Protein AF-0000000084897881 (afdb_homodimer)

InterPro domains:
  IPR015222 Phosphatidate cytidylyltransferase, mitochondrial [PF09139] (3-172)
  IPR015222 Phosphatidate cytidylyltransferase, mitochondrial [PTHR13619] (3-172)

Structure (mmCIF, N/CA/C/O backbone):
data_AF-0000000084897881-model_v1
#
loop_
_entity.id
_entity.type
_entity.pdbx_description
1 polymer 'Phosphatidate cytidylyltransferase, mitochondrial'
#
loop_
_atom_site.group_PDB
_atom_site.id
_atom_site.type_symbol
_atom_site.label_atom_id
_atom_site.label_alt_id
_atom_site.label_comp_id
_atom_site.label_asym_id
_atom_site.label_entity_id
_atom_site.label_seq_id
_atom_site.pdbx_PDB_ins_code
_atom_site.Cartn_x
_atom_site.Cartn_y
_atom_site.Cartn_z
_atom_site.occupancy
_atom_site.B_iso_or_equiv
_atom_site.auth_seq_id
_atom_site.auth_comp_id
_atom_site.auth_asym_id
_atom_site.auth_atom_id
_atom_site.pdbx_PDB_model_num
ATOM 1 N N . THR A 1 1 ? -21.5 20.25 3.387 1 52.84 1 THR A N 1
ATOM 2 C CA . THR A 1 1 ? -21.594 18.859 2.977 1 52.84 1 THR A CA 1
ATOM 3 C C . THR A 1 1 ? -20.688 17.969 3.848 1 52.84 1 THR A C 1
ATOM 5 O O . THR A 1 1 ? -19.531 18.297 4.074 1 52.84 1 THR A O 1
ATOM 8 N N . ILE A 1 2 ? -21.281 17.203 4.785 1 50.59 2 ILE A N 1
ATOM 9 C CA . ILE A 1 2 ? -20.5 16.297 5.621 1 50.59 2 ILE A CA 1
ATOM 10 C C . ILE A 1 2 ? -19.984 15.133 4.777 1 50.59 2 ILE A C 1
ATOM 12 O O . ILE A 1 2 ? -20.766 14.492 4.055 1 50.59 2 ILE A O 1
ATOM 16 N N . THR A 1 3 ? -18.672 15.078 4.559 1 62.62 3 THR A N 1
ATOM 17 C CA . THR A 1 3 ? -18.078 13.938 3.859 1 62.62 3 THR A CA 1
ATOM 18 C C . THR A 1 3 ? -18.047 12.711 4.758 1 62.62 3 THR A C 1
ATOM 20 O O . THR A 1 3 ? -18.266 12.805 5.965 1 62.62 3 THR A O 1
ATOM 23 N N . GLY A 1 4 ? -17.984 11.562 4.094 1 64.88 4 GLY A N 1
ATOM 24 C CA . GLY A 1 4 ? -17.812 10.312 4.809 1 64.88 4 GLY A CA 1
ATOM 25 C C . GLY A 1 4 ? -16.594 10.297 5.715 1 64.88 4 GLY A C 1
ATOM 26 O O . GLY A 1 4 ? -16.5 9.461 6.613 1 64.88 4 GLY A O 1
ATOM 27 N N . ALA A 1 5 ? -15.812 11.391 5.672 1 80.31 5 ALA A N 1
ATOM 28 C CA . ALA A 1 5 ? -14.578 11.422 6.457 1 80.31 5 ALA A CA 1
ATOM 29 C C . ALA A 1 5 ? -14.727 12.336 7.672 1 80.31 5 ALA A C 1
ATOM 31 O O . ALA A 1 5 ? -13.75 12.602 8.375 1 80.31 5 ALA A O 1
ATOM 32 N N . GLY A 1 6 ? -15.883 12.836 7.926 1 87.25 6 GLY A N 1
ATOM 33 C CA . GLY A 1 6 ? -16.125 13.641 9.109 1 87.25 6 GLY A CA 1
ATOM 34 C C . GLY A 1 6 ? -15.711 15.094 8.938 1 87.25 6 GLY A C 1
ATOM 35 O O . GLY A 1 6 ? -15.469 15.797 9.922 1 87.25 6 GLY A O 1
ATOM 36 N N . ILE A 1 7 ? -15.617 15.5 7.656 1 91.69 7 ILE A N 1
ATOM 37 C CA . ILE A 1 7 ? -15.227 16.875 7.367 1 91.69 7 ILE A CA 1
ATOM 38 C C . ILE A 1 7 ? -16.438 17.656 6.852 1 91.69 7 ILE A C 1
ATOM 40 O O . ILE A 1 7 ? -17.188 17.156 6.012 1 91.69 7 ILE A O 1
ATOM 44 N N . TYR A 1 8 ? -16.641 18.812 7.426 1 93.25 8 TYR A N 1
ATOM 45 C CA . TYR A 1 8 ? -17.656 19.734 6.918 1 93.25 8 TYR A CA 1
ATOM 46 C C . TYR A 1 8 ? -17.031 20.766 5.992 1 93.25 8 TYR A C 1
ATOM 48 O O . TYR A 1 8 ? -16.203 21.578 6.418 1 93.25 8 TYR A O 1
ATOM 56 N N . TYR A 1 9 ? -17.531 20.75 4.715 1 91.81 9 TYR A N 1
ATOM 57 C CA . TYR A 1 9 ? -16.922 21.656 3.746 1 91.81 9 TYR A CA 1
ATOM 58 C C . TYR A 1 9 ? -17.812 22.875 3.514 1 91.81 9 TYR A C 1
ATOM 60 O O . TYR A 1 9 ? -19.031 22.766 3.389 1 91.81 9 TYR A O 1
ATOM 68 N N . ASN A 1 10 ? -17.078 24 3.566 1 92.06 10 ASN A N 1
ATOM 69 C CA . ASN A 1 10 ? -17.656 25.266 3.129 1 92.06 10 ASN A CA 1
ATOM 70 C C . ASN A 1 10 ? -17.109 25.688 1.765 1 92.06 10 ASN A C 1
ATOM 72 O O . ASN A 1 10 ? -15.914 25.922 1.613 1 92.06 10 ASN A O 1
ATOM 76 N N . THR A 1 11 ? -18 25.656 0.779 1 91.25 11 THR A N 1
ATOM 77 C CA . THR A 1 11 ? -17.562 25.922 -0.588 1 91.25 11 THR A CA 1
ATOM 78 C C . THR A 1 11 ? -18.062 27.281 -1.064 1 91.25 11 THR A C 1
ATOM 80 O O . THR A 1 11 ? -19.031 27.828 -0.535 1 91.25 11 THR A O 1
ATOM 83 N N . GLY A 1 12 ? -17.281 27.891 -2.094 1 92.44 12 GLY A N 1
ATOM 84 C CA . GLY A 1 12 ? -17.719 29.125 -2.727 1 92.44 12 GLY A CA 1
ATOM 85 C C . GLY A 1 12 ? -17.547 30.344 -1.837 1 92.44 12 GLY A C 1
ATOM 86 O O . GLY A 1 12 ? -18.297 31.328 -1.958 1 92.44 12 GLY A O 1
ATOM 87 N N . ILE A 1 13 ? -16.656 30.266 -0.933 1 93.19 13 ILE A N 1
ATOM 88 C CA . ILE A 1 13 ? -16.438 31.359 0.007 1 93.19 13 ILE A CA 1
ATOM 89 C C . ILE A 1 13 ? -15.539 32.438 -0.628 1 93.19 13 ILE A C 1
ATOM 91 O O . ILE A 1 13 ? -14.477 32.094 -1.168 1 93.19 13 ILE A O 1
ATOM 95 N N . GLN A 1 14 ? -15.969 33.625 -0.601 1 93.94 14 GLN A N 1
ATOM 96 C CA . GLN A 1 14 ? -15.156 34.719 -1.102 1 93.94 14 GLN A CA 1
ATOM 97 C C . GLN A 1 14 ? -14.195 35.25 -0.031 1 93.94 14 GLN A C 1
ATOM 99 O O . GLN A 1 14 ? -14.617 35.625 1.063 1 93.94 14 GLN A O 1
ATOM 104 N N . LEU A 1 15 ? -12.883 35.188 -0.366 1 91.31 15 LEU A N 1
ATOM 105 C CA . LEU A 1 15 ? -11.867 35.656 0.562 1 91.31 15 LEU A CA 1
ATOM 106 C C . LEU A 1 15 ? -10.758 36.406 -0.178 1 91.31 15 LEU A C 1
ATOM 108 O O . LEU A 1 15 ? -10.031 35.812 -0.974 1 91.31 15 LEU A O 1
ATOM 112 N N . GLU A 1 16 ? -10.602 37.656 0.167 1 92.62 16 GLU A N 1
ATOM 113 C CA . GLU A 1 16 ? -9.562 38.5 -0.42 1 92.62 16 GLU A CA 1
ATOM 114 C C . GLU A 1 16 ? -9.539 38.375 -1.94 1 92.62 16 GLU A C 1
ATOM 116 O O . GLU A 1 16 ? -8.484 38.125 -2.531 1 92.62 16 GLU A O 1
ATOM 121 N N . GLY A 1 17 ? -10.688 38.406 -2.572 1 92.75 17 GLY A N 1
ATOM 122 C CA . GLY A 1 17 ? -10.805 38.406 -4.023 1 92.75 17 GLY A CA 1
ATOM 123 C C . GLY A 1 17 ? -10.719 37.031 -4.645 1 92.75 17 GLY A C 1
ATOM 124 O O . GLY A 1 17 ? -10.703 36.906 -5.871 1 92.75 17 GLY A O 1
ATOM 125 N N . ARG A 1 18 ? -10.586 36 -3.795 1 92.94 18 ARG A N 1
ATOM 126 C CA . ARG A 1 18 ? -10.523 34.656 -4.297 1 92.94 18 ARG A CA 1
ATOM 127 C C . ARG A 1 18 ? -11.68 33.812 -3.75 1 92.94 18 ARG A C 1
ATOM 129 O O . ARG A 1 18 ? -12.188 34.094 -2.662 1 92.94 18 ARG A O 1
ATOM 136 N N . VAL A 1 19 ? -12.148 32.844 -4.598 1 95.12 19 VAL A N 1
ATOM 137 C CA . VAL A 1 19 ? -13.125 31.844 -4.129 1 95.12 19 VAL A CA 1
ATOM 138 C C . VAL A 1 19 ? -12.398 30.656 -3.516 1 95.12 19 VAL A C 1
ATOM 140 O O . VAL A 1 19 ? -11.523 30.062 -4.148 1 95.12 19 VAL A O 1
ATOM 143 N N . ILE A 1 20 ? -12.766 30.422 -2.195 1 93.44 20 ILE A N 1
ATOM 144 C CA . ILE A 1 20 ? -12.055 29.312 -1.563 1 93.44 20 ILE A CA 1
ATOM 145 C C . ILE A 1 20 ? -13.062 28.297 -1.048 1 93.44 20 ILE A C 1
ATOM 147 O O . ILE A 1 20 ? -14.258 28.578 -0.934 1 93.44 20 ILE A O 1
ATOM 151 N N . LYS A 1 21 ? -12.547 27.031 -0.914 1 93.12 21 LYS A N 1
ATOM 152 C CA . LYS A 1 21 ? -13.188 25.922 -0.207 1 93.12 21 LYS A CA 1
ATOM 153 C C . LYS A 1 21 ? -12.375 25.5 1.015 1 93.12 21 LYS A C 1
ATOM 155 O O . LYS A 1 21 ? -11.156 25.359 0.935 1 93.12 21 LYS A O 1
ATOM 160 N N . TYR A 1 22 ? -13.078 25.578 2.176 1 93.06 22 TYR A N 1
ATOM 161 C CA . TYR A 1 22 ? -12.336 25.094 3.33 1 93.06 22 TYR A CA 1
ATOM 162 C C . TYR A 1 22 ? -13.148 24.062 4.102 1 93.06 22 TYR A C 1
ATOM 164 O O . TYR A 1 22 ? -14.383 24.062 4.051 1 93.06 22 TYR A O 1
ATOM 172 N N . GLY A 1 23 ? -12.43 23.094 4.77 1 93.88 23 GLY A N 1
ATOM 173 C CA . GLY A 1 23 ? -13.031 22.047 5.57 1 93.88 23 GLY A CA 1
ATOM 174 C C . GLY A 1 23 ? -12.797 22.219 7.059 1 93.88 23 GLY A C 1
ATOM 175 O O . GLY A 1 23 ? -11.773 22.766 7.473 1 93.88 23 GLY A O 1
ATOM 176 N N . VAL A 1 24 ? -13.844 21.844 7.84 1 95.69 24 VAL A N 1
ATOM 177 C CA . VAL A 1 24 ? -13.742 21.859 9.297 1 95.69 24 VAL A CA 1
ATOM 178 C C . VAL A 1 24 ? -13.852 20.422 9.828 1 95.69 24 VAL A C 1
ATOM 180 O O . VAL A 1 24 ? -14.727 19.672 9.414 1 95.69 24 VAL A O 1
ATOM 183 N N . VAL A 1 25 ? -12.891 20.094 10.656 1 95.94 25 VAL A N 1
ATOM 184 C CA . VAL A 1 25 ? -12.891 18.75 11.242 1 95.94 25 VAL A CA 1
ATOM 185 C C . VAL A 1 25 ? -12.531 18.844 12.727 1 95.94 25 VAL A C 1
ATOM 187 O O . VAL A 1 25 ? -11.781 19.734 13.133 1 95.94 25 VAL A O 1
ATOM 190 N N . SER A 1 26 ? -13.117 17.953 13.523 1 95.56 26 SER A N 1
ATOM 191 C CA . SER A 1 26 ? -12.734 17.906 14.93 1 95.56 26 SER A CA 1
ATOM 192 C C . SER A 1 26 ? -11.312 17.375 15.102 1 95.56 26 SER A C 1
ATOM 194 O O . SER A 1 26 ? -10.836 16.594 14.281 1 95.56 26 SER A O 1
ATOM 196 N N . GLU A 1 27 ? -10.586 17.766 16.141 1 95.44 27 GLU A N 1
ATOM 197 C CA . GLU A 1 27 ? -9.258 17.25 16.438 1 95.44 27 GLU A CA 1
ATOM 198 C C . GLU A 1 27 ? -9.281 15.742 16.625 1 95.44 27 GLU A C 1
ATOM 200 O O . GLU A 1 27 ? -8.383 15.039 16.172 1 95.44 27 GLU A O 1
ATOM 205 N N . GLU A 1 28 ? -10.312 15.305 17.297 1 95 28 GLU A N 1
ATOM 206 C CA . GLU A 1 28 ? -10.438 13.867 17.516 1 95 28 GLU A CA 1
ATOM 207 C C . GLU A 1 28 ? -10.484 13.102 16.203 1 95 28 GLU A C 1
ATOM 209 O O . GLU A 1 28 ? -9.82 12.078 16.047 1 95 28 GLU A O 1
ATOM 214 N N . THR A 1 29 ? -11.25 13.602 15.25 1 94.75 29 THR A N 1
ATOM 215 C CA . THR A 1 29 ? -11.438 12.945 13.953 1 94.75 29 THR A CA 1
ATOM 216 C C . THR A 1 29 ? -10.133 12.906 13.172 1 94.75 29 THR A C 1
ATOM 218 O O . THR A 1 29 ? -9.75 11.867 12.641 1 94.75 29 THR A O 1
ATOM 221 N N . ILE A 1 30 ? -9.453 14.023 13.164 1 96.19 30 ILE A N 1
ATOM 222 C CA . ILE A 1 30 ? -8.227 14.055 12.375 1 96.19 30 ILE A CA 1
ATOM 223 C C . ILE A 1 30 ? -7.152 13.211 13.055 1 96.19 30 ILE A C 1
ATOM 225 O O . ILE A 1 30 ? -6.414 12.477 12.398 1 96.19 30 ILE A O 1
ATOM 229 N N . VAL A 1 31 ? -7.051 13.266 14.359 1 96.38 31 VAL A N 1
ATOM 230 C CA . VAL A 1 31 ? -6.043 12.484 15.07 1 96.38 31 VAL A CA 1
ATOM 231 C C . VAL A 1 31 ? -6.301 11 14.867 1 96.38 31 VAL A C 1
ATOM 233 O O . VAL A 1 31 ? -5.367 10.227 14.617 1 96.38 31 VAL A O 1
ATOM 236 N N . LYS A 1 32 ? -7.512 10.594 14.898 1 94.5 32 LYS A N 1
ATOM 237 C CA . LYS A 1 32 ? -7.859 9.188 14.672 1 94.5 32 LYS A CA 1
ATOM 238 C C . LYS A 1 32 ? -7.449 8.742 13.273 1 94.5 32 LYS A C 1
ATOM 240 O O . LYS A 1 32 ? -6.914 7.648 13.094 1 94.5 32 LYS A O 1
ATOM 245 N N . ASP A 1 33 ? -7.699 9.57 12.305 1 94.94 33 ASP A N 1
ATOM 246 C CA . ASP A 1 33 ? -7.328 9.227 10.938 1 94.94 33 ASP A CA 1
ATOM 247 C C . ASP A 1 33 ? -5.812 9.18 10.773 1 94.94 33 ASP A C 1
ATOM 249 O O . ASP A 1 33 ? -5.281 8.32 10.062 1 94.94 33 ASP A O 1
ATOM 253 N N . LEU A 1 34 ? -5.133 10.039 11.469 1 96.12 34 LEU A N 1
ATOM 254 C CA . LEU A 1 34 ? -3.678 10.094 11.375 1 96.12 34 LEU A CA 1
ATOM 255 C C . LEU A 1 34 ? -3.049 8.852 12 1 96.12 34 LEU A C 1
ATOM 257 O O . LEU A 1 34 ? -2.061 8.32 11.484 1 96.12 34 LEU A O 1
ATOM 261 N N . LEU A 1 35 ? -3.639 8.359 13.016 1 94.25 35 LEU A N 1
ATOM 262 C CA . LEU A 1 35 ? -3.047 7.266 13.773 1 94.25 35 LEU A CA 1
ATOM 263 C C . LEU A 1 35 ? -3.428 5.918 13.172 1 94.25 35 LEU A C 1
ATOM 265 O O . LEU A 1 35 ? -2.631 4.977 13.195 1 94.25 35 LEU A O 1
ATOM 269 N N . HIS A 1 36 ? -4.648 5.926 12.562 1 92.38 36 HIS A N 1
ATOM 270 C CA . HIS A 1 36 ? -5.164 4.598 12.258 1 92.38 36 HIS A CA 1
ATOM 271 C C . HIS A 1 36 ? -5.656 4.508 10.82 1 92.38 36 HIS A C 1
ATOM 273 O O . HIS A 1 36 ? -6.098 3.449 10.375 1 92.38 36 HIS A O 1
ATOM 279 N N . TRP A 1 37 ? -5.582 5.531 10.078 1 92.5 37 TRP A N 1
ATOM 280 C CA . TRP A 1 37 ? -6.035 5.578 8.695 1 92.5 37 TRP A CA 1
ATOM 281 C C . TRP A 1 37 ? -7.461 5.047 8.57 1 92.5 37 TRP A C 1
ATOM 283 O O . TRP A 1 37 ? -7.746 4.199 7.723 1 92.5 37 TRP A O 1
ATOM 293 N N . ASN A 1 38 ? -8.305 5.617 9.391 1 90.38 38 ASN A N 1
ATOM 294 C CA . ASN A 1 38 ? -9.695 5.18 9.375 1 90.38 38 ASN A CA 1
ATOM 295 C C . ASN A 1 38 ? -10.336 5.387 8.008 1 90.38 38 ASN A C 1
ATOM 297 O O . ASN A 1 38 ? -11.18 4.59 7.586 1 90.38 38 ASN A O 1
ATOM 301 N N . THR A 1 39 ? -10.031 6.441 7.402 1 87.44 39 THR A N 1
ATOM 302 C CA . THR A 1 39 ? -10.523 6.699 6.055 1 87.44 39 THR A CA 1
ATOM 303 C C . THR A 1 39 ? -9.367 6.98 5.098 1 87.44 39 THR A C 1
ATOM 305 O O . THR A 1 39 ? -9.531 6.902 3.879 1 87.44 39 THR A O 1
ATOM 308 N N . LEU A 1 40 ? -8.273 7.359 5.637 1 90.75 40 LEU A N 1
ATOM 309 C CA . LEU A 1 40 ? -7.066 7.723 4.906 1 90.75 40 LEU A CA 1
ATOM 310 C C . LEU A 1 40 ? -7.27 9.016 4.129 1 90.75 40 LEU A C 1
ATOM 312 O O . LEU A 1 40 ? -6.371 9.461 3.402 1 90.75 40 LEU A O 1
ATOM 316 N N . TYR A 1 41 ? -8.375 9.672 4.383 1 90 41 TYR A N 1
ATOM 317 C CA . TYR A 1 41 ? -8.648 10.883 3.615 1 90 41 TYR A CA 1
ATOM 318 C C . TYR A 1 41 ? -7.754 12.031 4.062 1 90 41 TYR A C 1
ATOM 320 O O . TYR A 1 41 ? -6.992 12.586 3.264 1 90 41 TYR A O 1
ATOM 328 N N . LEU A 1 42 ? -7.812 12.359 5.352 1 93.62 42 LEU A N 1
ATOM 329 C CA . LEU A 1 42 ? -6.988 13.445 5.879 1 93.62 42 LEU A CA 1
ATOM 330 C C . LEU A 1 42 ? -5.539 13 6.031 1 93.62 42 LEU A C 1
ATOM 332 O O . LEU A 1 42 ? -4.617 13.758 5.707 1 93.62 42 LEU A O 1
ATOM 336 N N . ALA A 1 43 ? -5.375 11.758 6.484 1 95.31 43 ALA A N 1
ATOM 337 C CA . ALA A 1 43 ? -4.027 11.211 6.602 1 95.31 43 ALA A CA 1
ATOM 338 C C . ALA A 1 43 ? -3.301 11.25 5.262 1 95.31 43 ALA A C 1
ATOM 340 O O . ALA A 1 43 ? -2.156 11.703 5.18 1 95.31 43 ALA A O 1
ATOM 341 N N . GLY A 1 44 ? -3.994 10.805 4.23 1 93.62 44 GLY A N 1
ATOM 342 C CA . GLY A 1 44 ? -3.414 10.797 2.898 1 93.62 44 GLY A CA 1
ATOM 343 C C . GLY A 1 44 ? -3.035 12.18 2.404 1 93.62 44 GLY A C 1
ATOM 344 O O . GLY A 1 44 ? -1.997 12.352 1.764 1 93.62 44 GLY A O 1
ATOM 345 N N . ARG A 1 45 ? -3.912 13.141 2.693 1 91.38 45 ARG A N 1
ATOM 346 C CA . ARG A 1 45 ? -3.621 14.523 2.307 1 91.38 45 ARG A CA 1
ATOM 347 C C . ARG A 1 45 ? -2.365 15.031 3.008 1 91.38 45 ARG A C 1
ATOM 349 O O . ARG A 1 45 ? -1.646 15.875 2.465 1 91.38 45 ARG A O 1
ATOM 356 N N . LEU A 1 46 ? -2.041 14.453 4.141 1 96.25 46 LEU A N 1
ATOM 357 C CA . LEU A 1 46 ? -0.917 14.945 4.93 1 96.25 46 LEU A CA 1
ATOM 358 C C . LEU A 1 46 ? 0.316 14.07 4.719 1 96.25 46 LEU A C 1
ATOM 360 O O . LEU A 1 46 ? 1.315 14.219 5.426 1 96.25 46 LEU A O 1
ATOM 364 N N . HIS A 1 47 ? 0.206 13.156 3.719 1 96 47 HIS A N 1
ATOM 365 C CA . HIS A 1 47 ? 1.392 12.461 3.229 1 96 47 HIS A CA 1
ATOM 366 C C . HIS A 1 47 ? 2.219 13.359 2.314 1 96 47 HIS A C 1
ATOM 368 O O . HIS A 1 47 ? 3.375 13.055 2.018 1 96 47 HIS A O 1
ATOM 374 N N . LYS A 1 48 ? 1.636 14.367 1.86 1 95.5 48 LYS A N 1
ATOM 375 C CA . LYS A 1 48 ? 2.311 15.32 0.987 1 95.5 48 LYS A CA 1
ATOM 376 C C . LYS A 1 48 ? 2.592 16.625 1.718 1 95.5 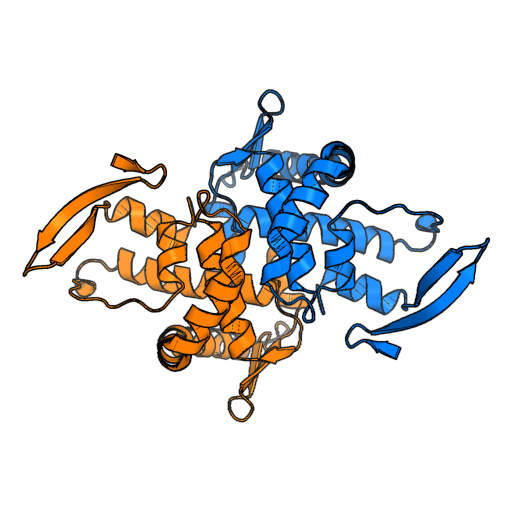48 LYS A C 1
ATOM 378 O O . LYS A 1 48 ? 1.94 16.938 2.717 1 95.5 48 LYS A O 1
ATOM 383 N N . PRO A 1 49 ? 3.643 17.375 1.186 1 95.38 49 PRO A N 1
ATOM 384 C CA . PRO A 1 49 ? 3.893 18.672 1.817 1 95.38 49 PRO A CA 1
ATOM 385 C C . PRO A 1 49 ? 2.684 19.609 1.757 1 95.38 49 PRO A C 1
ATOM 387 O O . PRO A 1 49 ? 1.99 19.656 0.737 1 95.38 49 PRO A O 1
ATOM 390 N N . VAL A 1 50 ? 2.408 20.234 2.918 1 95 50 VAL A N 1
ATOM 391 C CA . VAL A 1 50 ? 1.335 21.219 3.012 1 95 50 VAL A CA 1
ATOM 392 C C . VAL A 1 50 ? 1.881 22.531 3.584 1 95 50 VAL A C 1
ATOM 394 O O . VAL A 1 50 ? 2.93 22.531 4.23 1 95 50 VAL A O 1
ATOM 397 N N . ASN A 1 51 ? 1.178 23.516 3.271 1 93.06 51 ASN A N 1
ATOM 398 C CA . ASN A 1 51 ? 1.486 24.797 3.896 1 93.06 51 ASN A CA 1
ATOM 399 C C . ASN A 1 51 ? 0.668 25.016 5.168 1 93.06 51 ASN A C 1
ATOM 401 O O . ASN A 1 51 ? -0.55 25.188 5.102 1 93.06 51 ASN A O 1
ATOM 405 N N . ILE A 1 52 ? 1.342 25 6.289 1 92.12 52 ILE A N 1
ATOM 406 C CA . ILE A 1 52 ? 0.678 25.281 7.559 1 92.12 52 ILE A CA 1
ATOM 407 C C . ILE A 1 52 ? 0.66 26.781 7.812 1 92.12 52 ILE A C 1
ATOM 409 O O . ILE A 1 52 ? 1.707 27.391 8.047 1 92.12 52 ILE A O 1
ATOM 413 N N . ILE A 1 53 ? -0.447 27.266 7.789 1 91.88 53 ILE A N 1
ATOM 414 C CA . ILE A 1 53 ? -0.602 28.719 7.891 1 91.88 53 ILE A CA 1
ATOM 415 C C . ILE A 1 53 ? -0.598 29.141 9.359 1 91.88 53 ILE A C 1
ATOM 417 O O . ILE A 1 53 ? -0.033 30.172 9.719 1 91.88 53 ILE A O 1
ATOM 421 N N . HIS A 1 54 ? -1.241 28.375 10.211 1 91.06 54 HIS A N 1
ATOM 422 C CA . HIS A 1 54 ? -1.313 28.594 11.648 1 91.06 54 HIS A CA 1
ATOM 423 C C . HIS A 1 54 ? -1.421 27.281 12.398 1 91.06 54 HIS A C 1
ATOM 425 O O . HIS A 1 54 ? -2.1 26.359 11.945 1 91.06 54 HIS A O 1
ATOM 431 N N . HIS A 1 55 ? -0.664 27.203 13.445 1 88.25 55 HIS A N 1
ATOM 432 C CA . HIS A 1 55 ? -0.795 26 14.258 1 88.25 55 HIS A CA 1
ATOM 433 C C . HIS A 1 55 ? -0.622 26.328 15.742 1 88.25 55 HIS A C 1
ATOM 435 O O . HIS A 1 55 ? -0.08 27.375 16.094 1 88.25 55 HIS A O 1
ATOM 441 N N . ASP A 1 56 ? -1.258 25.484 16.516 1 89.06 56 ASP A N 1
ATOM 442 C CA . ASP A 1 56 ? -1.076 25.484 17.969 1 89.06 56 ASP A CA 1
ATOM 443 C C . ASP A 1 56 ? -0.653 24.109 18.469 1 89.06 56 ASP A C 1
ATOM 445 O O . ASP A 1 56 ? -1.282 23.547 19.375 1 89.06 56 ASP A O 1
ATOM 449 N N . PHE A 1 57 ? 0.386 23.578 17.906 1 86.81 57 PHE A N 1
ATOM 450 C CA . PHE A 1 57 ? 0.808 22.203 18.188 1 86.81 57 PHE A CA 1
ATOM 451 C C . PHE A 1 57 ? 1.155 22.031 19.672 1 86.81 57 PHE A C 1
ATOM 453 O O . PHE A 1 57 ? 0.948 20.969 20.234 1 86.81 57 PHE A O 1
ATOM 460 N N . GLU A 1 58 ? 1.729 23.109 20.266 1 88.19 58 GLU A N 1
ATOM 461 C CA . GLU A 1 58 ? 2.119 23.062 21.672 1 88.19 58 GLU A CA 1
ATOM 462 C C . GLU A 1 58 ? 0.93 22.719 22.562 1 88.19 58 GLU A C 1
ATOM 464 O O . GLU A 1 58 ? 1.097 22.094 23.609 1 88.19 58 GLU A O 1
ATOM 469 N N . ASN A 1 59 ? -0.193 23.031 22.062 1 88.81 59 ASN A N 1
ATOM 470 C CA . ASN A 1 59 ? -1.396 22.781 22.844 1 88.81 59 ASN A CA 1
ATOM 471 C C . ASN A 1 59 ? -2.117 21.516 22.359 1 88.81 59 ASN A C 1
ATOM 473 O O . ASN A 1 59 ? -3.195 21.188 22.859 1 88.81 59 ASN A O 1
ATOM 477 N N . SER A 1 60 ? -1.589 20.891 21.391 1 90.81 60 SER A N 1
ATOM 478 C CA . SER A 1 60 ? -2.201 19.656 20.891 1 90.81 60 SER A CA 1
ATOM 479 C C . SER A 1 60 ? -1.147 18.594 20.625 1 90.81 60 SER A C 1
ATOM 481 O O . SER A 1 60 ? -0.893 18.25 19.453 1 90.81 60 SER A O 1
ATOM 483 N N . LEU A 1 61 ? -0.633 18.062 21.719 1 92.69 61 LEU A N 1
ATOM 484 C CA . LEU A 1 61 ? 0.412 17.047 21.625 1 92.69 61 LEU A CA 1
ATOM 485 C C . LEU A 1 61 ? -0.085 15.82 20.859 1 92.69 61 LEU A C 1
ATOM 487 O O . LEU A 1 61 ? 0.685 15.172 20.141 1 92.69 61 LEU A O 1
ATOM 491 N N . LYS A 1 62 ? -1.357 15.57 20.969 1 94.81 62 LYS A N 1
ATOM 492 C CA . LYS A 1 62 ? -1.942 14.43 20.266 1 94.81 62 LYS A CA 1
ATOM 493 C C . LYS A 1 62 ? -1.89 14.625 18.766 1 94.81 62 LYS A C 1
ATOM 495 O O . LYS A 1 62 ? -1.626 13.68 18.016 1 94.81 62 LYS A O 1
ATOM 500 N N . LEU A 1 63 ? -2.15 15.805 18.375 1 95.81 63 LEU A N 1
ATOM 501 C CA . LEU A 1 63 ? -2.104 16.109 16.953 1 95.81 63 LEU A CA 1
ATOM 502 C C . LEU A 1 63 ? -0.687 15.945 16.406 1 95.81 63 LEU A C 1
ATOM 504 O O . LEU A 1 63 ? -0.491 15.367 15.336 1 95.81 63 LEU A O 1
ATOM 508 N N . LEU A 1 64 ? 0.264 16.422 17.188 1 94.75 64 LEU A N 1
ATOM 509 C CA . LEU A 1 64 ? 1.661 16.312 16.781 1 94.75 64 LEU A CA 1
ATOM 510 C C . LEU A 1 64 ? 2.082 14.844 16.688 1 94.75 64 LEU A C 1
ATOM 512 O O . LEU A 1 64 ? 2.732 14.438 15.727 1 94.75 64 LEU A O 1
ATOM 516 N N . GLU A 1 65 ? 1.691 14.117 17.594 1 94.5 65 GLU A N 1
ATOM 517 C CA . GLU A 1 65 ? 1.985 12.688 17.578 1 94.5 65 GLU A CA 1
ATOM 518 C C . GLU A 1 65 ? 1.331 11.992 16.391 1 94.5 65 GLU A C 1
ATOM 520 O O . GLU A 1 65 ? 1.937 11.117 15.766 1 94.5 65 GLU A O 1
ATOM 525 N N . GLY A 1 66 ? 0.111 12.352 16.172 1 96.06 66 GLY A N 1
ATOM 526 C CA . GLY A 1 66 ? -0.593 11.805 15.031 1 96.06 66 GLY A CA 1
ATOM 527 C C . GLY A 1 66 ? 0.085 12.117 13.711 1 96.06 66 GLY A C 1
ATOM 528 O O . GLY A 1 66 ? 0.201 11.25 12.844 1 96.06 66 GLY A O 1
ATOM 529 N N . LEU A 1 67 ? 0.556 13.328 13.641 1 96.38 67 LEU A N 1
ATOM 530 C CA . LEU A 1 67 ? 1.244 13.742 12.43 1 96.38 67 LEU A CA 1
ATOM 531 C C . LEU A 1 67 ? 2.518 12.93 12.211 1 96.38 67 LEU A C 1
ATOM 533 O O . LEU A 1 67 ? 2.768 12.438 11.109 1 96.38 67 LEU A O 1
ATOM 537 N N . LYS A 1 68 ? 3.268 12.766 13.25 1 94.44 68 LYS A N 1
ATOM 538 C CA . LYS A 1 68 ? 4.5 11.992 13.172 1 94.44 68 LYS A CA 1
ATOM 539 C C . LYS A 1 68 ? 4.211 10.531 12.836 1 94.44 68 LYS A C 1
ATOM 541 O O . LYS A 1 68 ? 4.832 9.969 11.93 1 94.44 68 LYS A O 1
ATOM 546 N N . SER A 1 69 ? 3.285 9.953 13.516 1 94.25 69 SER A N 1
ATOM 547 C CA . SER A 1 69 ? 2.92 8.555 13.289 1 94.25 69 SER A CA 1
ATOM 548 C C . SER A 1 69 ? 2.424 8.336 11.867 1 94.25 69 SER A C 1
ATOM 550 O O . SER A 1 69 ? 2.725 7.312 11.25 1 94.25 69 SER A O 1
ATOM 552 N N . ASN A 1 70 ? 1.688 9.289 11.406 1 96.25 70 ASN A N 1
ATOM 553 C CA . ASN A 1 70 ? 1.165 9.211 10.047 1 96.25 70 ASN A CA 1
ATOM 554 C C . ASN A 1 70 ? 2.287 9.141 9.016 1 96.25 70 ASN A C 1
ATOM 556 O O . ASN A 1 70 ? 2.242 8.32 8.102 1 96.25 70 ASN A O 1
ATOM 560 N N . LEU A 1 71 ? 3.291 9.938 9.195 1 96.62 71 LEU A N 1
ATOM 561 C CA . LEU A 1 71 ? 4.418 9.961 8.273 1 96.62 71 LEU A CA 1
ATOM 562 C C . LEU A 1 71 ? 5.227 8.672 8.367 1 96.62 71 LEU A C 1
ATOM 564 O O . LEU A 1 71 ? 5.652 8.117 7.355 1 96.62 71 LEU A O 1
ATOM 568 N N . ILE A 1 72 ? 5.379 8.195 9.539 1 93.56 72 ILE A N 1
ATOM 569 C CA . ILE A 1 72 ? 6.117 6.953 9.734 1 93.56 72 ILE A CA 1
ATOM 570 C C . ILE A 1 72 ? 5.363 5.793 9.086 1 93.56 72 ILE A C 1
ATOM 572 O O . ILE A 1 72 ? 5.957 4.992 8.359 1 93.56 72 ILE A O 1
ATOM 576 N N . SER A 1 73 ? 4.074 5.746 9.305 1 92.69 73 SER A N 1
ATOM 577 C CA . SER A 1 73 ? 3.254 4.695 8.711 1 92.69 73 SER A CA 1
ATOM 578 C C . SER A 1 73 ? 3.312 4.742 7.188 1 92.69 73 SER A C 1
ATOM 580 O O . SER A 1 73 ? 3.371 3.699 6.531 1 92.69 73 SER A O 1
ATOM 582 N N . ALA A 1 74 ? 3.246 5.941 6.672 1 94.69 74 ALA A N 1
ATOM 583 C CA . ALA A 1 74 ? 3.318 6.105 5.223 1 94.69 74 ALA A CA 1
ATOM 584 C C . ALA A 1 74 ? 4.641 5.574 4.672 1 94.69 74 ALA A C 1
ATOM 586 O O . ALA A 1 74 ? 4.66 4.875 3.658 1 94.69 74 ALA A O 1
ATOM 587 N N . VAL A 1 75 ? 5.746 5.84 5.363 1 93.81 75 VAL A N 1
ATOM 588 C CA . VAL A 1 75 ? 7.059 5.375 4.922 1 93.81 75 VAL A CA 1
ATOM 589 C C . VAL A 1 75 ? 7.125 3.854 5.02 1 93.81 75 VAL A C 1
ATOM 591 O O . VAL A 1 75 ? 7.512 3.18 4.062 1 93.81 75 VAL A O 1
ATOM 594 N N . LEU A 1 76 ? 6.684 3.326 6.086 1 90.56 76 LEU A N 1
ATOM 595 C CA . LEU A 1 76 ? 6.77 1.884 6.289 1 90.56 76 LEU A CA 1
ATOM 596 C C . LEU A 1 76 ? 5.914 1.139 5.273 1 90.56 76 LEU A C 1
ATOM 598 O O . LEU A 1 76 ? 6.332 0.11 4.734 1 90.56 76 LEU A O 1
ATOM 602 N N . THR A 1 77 ? 4.758 1.649 5.02 1 90.44 77 THR A N 1
ATOM 603 C CA . THR A 1 77 ? 3.891 1.048 4.012 1 90.44 77 THR A CA 1
ATOM 604 C C . THR A 1 77 ? 4.539 1.12 2.631 1 90.44 77 THR A C 1
ATOM 606 O O . THR A 1 77 ? 4.508 0.149 1.873 1 90.44 77 THR A O 1
ATOM 609 N N . SER A 1 78 ? 5.137 2.246 2.318 1 91.94 78 SER A N 1
ATOM 610 C CA . SER A 1 78 ? 5.82 2.412 1.039 1 91.94 78 SER A CA 1
ATOM 611 C C . SER A 1 78 ? 6.996 1.449 0.911 1 91.94 78 SER A C 1
ATOM 613 O O . SER A 1 78 ? 7.234 0.893 -0.162 1 91.94 78 SER A O 1
ATOM 615 N N . LEU A 1 79 ? 7.703 1.271 2.043 1 90.94 79 LEU A N 1
ATOM 616 C CA . LEU A 1 79 ? 8.852 0.371 2.041 1 90.94 79 LEU A CA 1
ATOM 617 C C . LEU A 1 79 ? 8.414 -1.066 1.774 1 90.94 79 LEU A C 1
ATOM 619 O O . LEU A 1 79 ? 9.133 -1.831 1.133 1 90.94 79 LEU A O 1
ATOM 623 N N . LEU A 1 80 ? 7.238 -1.373 2.271 1 87.81 80 LEU A N 1
ATOM 624 C CA . LEU A 1 80 ? 6.695 -2.703 2.018 1 87.81 80 LEU A CA 1
ATOM 625 C C . LEU A 1 80 ? 6.52 -2.941 0.521 1 87.81 80 LEU A C 1
ATOM 627 O O . LEU A 1 80 ? 6.781 -4.039 0.028 1 87.81 80 LEU A O 1
ATOM 631 N N . ILE A 1 81 ? 6.164 -1.941 -0.195 1 88.25 81 ILE A N 1
ATOM 632 C CA . ILE A 1 81 ? 5.828 -2.021 -1.612 1 88.25 81 ILE A CA 1
ATOM 633 C C . ILE A 1 81 ? 7.098 -1.907 -2.453 1 88.25 81 ILE A C 1
ATOM 635 O O . ILE A 1 81 ? 7.23 -2.58 -3.479 1 88.25 81 ILE A O 1
ATOM 639 N N . LEU A 1 82 ? 8.023 -1.137 -2.086 1 90.38 82 LEU A N 1
ATOM 640 C CA . LEU A 1 82 ? 9.234 -0.833 -2.846 1 90.38 82 LEU A CA 1
ATOM 641 C C . LEU A 1 82 ? 10.219 -1.993 -2.785 1 90.38 82 LEU A C 1
ATOM 643 O O . LEU A 1 82 ? 10.273 -2.719 -1.789 1 90.38 82 LEU A O 1
ATOM 647 N N . PRO A 1 83 ? 11.055 -2.172 -3.848 1 89.5 83 PRO A N 1
ATOM 648 C CA . PRO A 1 83 ? 12.016 -3.277 -3.863 1 89.5 83 PRO A CA 1
ATOM 649 C C . PRO A 1 83 ? 13.203 -3.039 -2.934 1 89.5 83 PRO A C 1
ATOM 651 O O . PRO A 1 83 ? 13.219 -2.062 -2.18 1 89.5 83 PRO A O 1
ATOM 654 N N . GLU A 1 84 ? 14.109 -3.959 -2.998 1 89.56 84 GLU A N 1
ATOM 655 C CA . GLU A 1 84 ? 15.273 -3.916 -2.121 1 89.56 84 GLU A CA 1
ATOM 656 C C . GLU A 1 84 ? 16.078 -2.645 -2.346 1 89.56 84 GLU A C 1
ATOM 658 O O . GLU A 1 84 ? 16.703 -2.129 -1.416 1 89.56 84 GLU A O 1
ATOM 663 N N . ASN A 1 85 ? 16.078 -2.244 -3.645 1 88.94 85 ASN A N 1
ATOM 664 C CA . ASN A 1 85 ? 16.734 -0.997 -4.008 1 88.94 85 ASN A CA 1
ATOM 665 C C . ASN A 1 85 ? 15.773 -0.026 -4.684 1 88.94 85 ASN A C 1
ATOM 667 O O . ASN A 1 85 ? 14.992 -0.423 -5.551 1 88.94 85 ASN A O 1
ATOM 671 N N . PHE A 1 86 ? 15.828 1.247 -4.242 1 91.12 86 PHE A N 1
ATOM 672 C CA . PHE A 1 86 ? 14.953 2.254 -4.832 1 91.12 86 PHE A CA 1
ATOM 673 C C . PHE A 1 86 ? 15.523 3.652 -4.629 1 91.12 86 PHE A C 1
ATOM 675 O O . PHE A 1 86 ? 16.391 3.857 -3.777 1 91.12 86 PHE A O 1
ATOM 682 N N . THR A 1 87 ? 15.07 4.59 -5.355 1 91.19 87 THR A N 1
ATOM 683 C CA . THR A 1 87 ? 15.531 5.973 -5.266 1 91.19 87 THR A CA 1
ATOM 684 C C . THR A 1 87 ? 14.625 6.785 -4.348 1 91.19 87 THR A C 1
ATOM 686 O O . THR A 1 87 ? 13.516 6.363 -4.027 1 91.19 87 THR A O 1
ATOM 689 N N . GLU A 1 88 ? 15.133 7.941 -3.969 1 91.69 88 GLU A N 1
ATOM 690 C CA . GLU A 1 88 ? 14.32 8.891 -3.215 1 91.69 88 GLU A CA 1
ATOM 691 C C . GLU A 1 88 ? 13.07 9.281 -3.996 1 91.69 88 GLU A C 1
ATOM 693 O O . GLU A 1 88 ? 11.984 9.406 -3.422 1 91.69 88 GLU A O 1
ATOM 698 N N . MET A 1 89 ? 13.266 9.445 -5.25 1 89.75 89 MET A N 1
ATOM 699 C CA . MET A 1 89 ? 12.141 9.812 -6.113 1 89.75 89 MET A CA 1
ATOM 700 C C . MET A 1 89 ? 11.07 8.727 -6.105 1 89.75 89 MET A C 1
ATOM 702 O O . MET A 1 89 ? 9.883 9.023 -6.02 1 89.75 89 MET A O 1
ATOM 706 N N . GLU A 1 90 ? 11.492 7.477 -6.184 1 90 90 GLU A N 1
ATOM 707 C CA . GLU A 1 90 ? 10.562 6.359 -6.137 1 90 90 GLU A CA 1
ATOM 708 C C . GLU A 1 90 ? 9.812 6.324 -4.809 1 90 90 GLU A C 1
ATOM 710 O O . GLU A 1 90 ? 8.617 6.004 -4.773 1 90 90 GLU A O 1
ATOM 715 N N . LEU A 1 91 ? 10.531 6.672 -3.795 1 93.31 91 LEU A N 1
ATOM 716 C CA . LEU A 1 91 ? 9.891 6.715 -2.482 1 93.31 91 LEU A CA 1
ATOM 717 C C . LEU A 1 91 ? 8.797 7.773 -2.445 1 93.31 91 LEU A C 1
ATOM 719 O O . LEU A 1 91 ? 7.656 7.48 -2.066 1 93.31 91 LEU A O 1
ATOM 723 N N . TYR A 1 92 ? 9.086 8.938 -2.922 1 93.31 92 TYR A N 1
ATOM 724 C CA . TYR A 1 92 ? 8.125 10.031 -2.85 1 93.31 92 TYR A CA 1
ATOM 725 C C . TYR A 1 92 ? 6.941 9.781 -3.779 1 93.31 92 TYR A C 1
ATOM 727 O O . TYR A 1 92 ? 5.812 10.164 -3.473 1 93.31 92 TYR A O 1
ATOM 735 N N . HIS A 1 93 ? 7.152 9.125 -4.852 1 90 93 HIS A N 1
ATOM 736 C CA . HIS A 1 93 ? 6.055 8.742 -5.734 1 90 93 HIS A CA 1
ATOM 737 C C . HIS A 1 93 ? 5.117 7.754 -5.047 1 90 93 HIS A C 1
ATOM 739 O O . HIS A 1 93 ? 3.896 7.863 -5.164 1 90 93 HIS A O 1
ATOM 745 N N . THR A 1 94 ? 5.742 6.781 -4.391 1 90.25 94 THR A N 1
ATOM 746 C CA . THR A 1 94 ? 4.938 5.789 -3.688 1 90.25 94 THR A CA 1
ATOM 747 C C . THR A 1 94 ? 4.137 6.438 -2.561 1 90.25 94 THR A C 1
ATOM 749 O O . THR A 1 94 ? 2.951 6.148 -2.389 1 90.25 94 THR A O 1
ATOM 752 N N . LEU A 1 95 ? 4.738 7.375 -1.854 1 92.5 95 LEU A N 1
ATOM 753 C CA . LEU A 1 95 ? 4.082 8.102 -0.771 1 92.5 95 LEU A CA 1
ATOM 754 C C . LEU A 1 95 ? 2.912 8.922 -1.299 1 92.5 95 LEU A C 1
ATOM 756 O O . LEU A 1 95 ? 1.814 8.883 -0.738 1 92.5 95 LEU A O 1
ATOM 760 N N . ALA A 1 96 ? 3.158 9.648 -2.359 1 89.69 96 ALA A N 1
ATOM 761 C CA . ALA A 1 96 ? 2.102 10.453 -2.965 1 89.69 96 ALA A CA 1
ATOM 762 C C . ALA A 1 96 ? 0.979 9.578 -3.504 1 89.69 96 ALA A C 1
ATOM 764 O O . ALA A 1 96 ? -0.196 9.945 -3.432 1 89.69 96 ALA A O 1
ATOM 765 N N . GLY A 1 97 ? 1.356 8.422 -4.023 1 85.25 97 GLY A N 1
ATOM 766 C CA . GLY A 1 97 ? 0.363 7.473 -4.504 1 85.25 97 GLY A CA 1
ATOM 767 C C . GLY A 1 97 ? -0.543 6.949 -3.408 1 85.25 97 GLY A C 1
ATOM 768 O O . GLY A 1 97 ? -1.742 6.758 -3.623 1 85.25 97 GLY A O 1
ATOM 769 N N . LEU A 1 98 ? 0.013 6.727 -2.268 1 86.69 98 LEU A N 1
ATOM 770 C CA . LEU A 1 98 ? -0.751 6.266 -1.112 1 86.69 98 LEU A CA 1
ATOM 771 C C . LEU A 1 98 ? -1.804 7.297 -0.711 1 86.69 98 LEU A C 1
ATOM 773 O O . LEU A 1 98 ? -2.9 6.934 -0.282 1 86.69 98 LEU A O 1
ATOM 777 N N . SER A 1 99 ? -1.489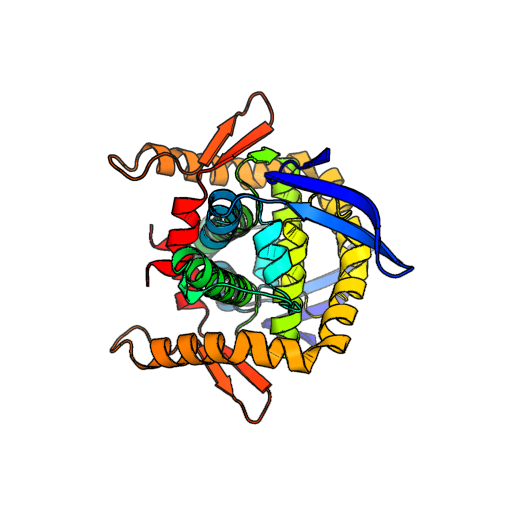 8.539 -0.828 1 84.25 99 SER A N 1
ATOM 778 C CA . SER A 1 99 ? -2.387 9.641 -0.485 1 84.25 99 SER A CA 1
ATOM 779 C C . SER A 1 99 ? -3.695 9.547 -1.263 1 84.25 99 SER A C 1
ATOM 781 O O . SER A 1 99 ? -4.754 9.914 -0.748 1 84.25 99 SER A O 1
ATOM 783 N N . TYR A 1 100 ? -3.619 8.977 -2.42 1 76.62 100 TYR A N 1
ATOM 784 C CA . TYR A 1 100 ? -4.797 8.977 -3.279 1 76.62 100 TYR A CA 1
ATOM 785 C C . TYR A 1 100 ? -5.625 7.715 -3.078 1 76.62 100 TYR A C 1
ATOM 787 O O . TYR A 1 100 ? -6.746 7.617 -3.574 1 76.62 100 TYR A O 1
ATOM 795 N N . ALA A 1 101 ? -5.051 6.812 -2.371 1 74.25 101 ALA A N 1
ATOM 796 C CA . ALA A 1 101 ? -5.785 5.578 -2.104 1 74.25 101 ALA A CA 1
ATOM 797 C C . ALA A 1 101 ? -7 5.84 -1.222 1 74.25 101 ALA A C 1
ATOM 799 O O . ALA A 1 101 ? -7.988 5.105 -1.283 1 74.25 101 ALA A O 1
ATOM 800 N N . GLY A 1 102 ? -6.934 6.898 -0.444 1 67.38 102 GLY A N 1
ATOM 801 C CA . GLY A 1 102 ? -8.047 7.25 0.426 1 67.38 102 GLY A CA 1
ATOM 802 C C . GLY A 1 102 ? -9.086 8.117 -0.255 1 67.38 102 GLY A C 1
ATOM 803 O O . GLY A 1 102 ? -10.125 8.43 0.333 1 67.38 102 GLY A O 1
ATOM 804 N N . ASP A 1 103 ? -8.727 8.57 -1.413 1 65.5 103 ASP A N 1
ATOM 805 C CA . ASP A 1 103 ? -9.672 9.398 -2.146 1 65.5 103 ASP A CA 1
ATOM 806 C C . ASP A 1 103 ? -10.602 8.547 -3.008 1 65.5 103 ASP A C 1
ATOM 808 O O . ASP A 1 103 ? -10.289 8.25 -4.16 1 65.5 103 ASP A O 1
ATOM 812 N N . PHE A 1 104 ? -11.594 8.031 -2.408 1 54.25 104 PHE A N 1
ATOM 813 C CA . PHE A 1 104 ? -12.531 7.078 -2.99 1 54.25 104 PHE A CA 1
ATOM 814 C C . PHE A 1 104 ? -13.164 7.645 -4.258 1 54.25 104 PHE A C 1
ATOM 816 O O . PHE A 1 104 ? -13.695 6.895 -5.082 1 54.25 104 PHE A O 1
ATOM 823 N N . ARG A 1 105 ? -13.273 9.094 -4.258 1 49.91 105 ARG A N 1
ATOM 824 C CA . ARG A 1 105 ? -13.836 9.711 -5.457 1 49.91 105 ARG A CA 1
ATOM 825 C C . ARG A 1 105 ? -12.875 9.57 -6.641 1 49.91 105 ARG A C 1
ATOM 827 O O . ARG A 1 105 ? -13.25 9.844 -7.781 1 49.91 105 ARG A O 1
ATOM 834 N N . MET A 1 106 ? -11.734 9.602 -6.262 1 47.78 106 MET A N 1
ATOM 835 C CA . MET A 1 106 ? -10.742 9.711 -7.332 1 47.78 106 MET A CA 1
ATOM 836 C C . MET A 1 106 ? -10.734 8.453 -8.188 1 47.78 106 MET A C 1
ATOM 838 O O . MET A 1 106 ? -10.609 7.34 -7.664 1 47.78 106 MET A O 1
ATOM 842 N N . THR A 1 107 ? -11.484 8.734 -9.219 1 43.25 107 THR A N 1
ATOM 843 C CA . THR A 1 107 ? -11.32 7.777 -10.305 1 43.25 107 THR A CA 1
ATOM 844 C C . THR A 1 107 ? -9.844 7.57 -10.625 1 43.25 107 THR A C 1
ATOM 846 O O . THR A 1 107 ? -9.086 8.539 -10.719 1 43.25 107 THR A O 1
ATOM 849 N N . PHE A 1 108 ? -9.289 6.461 -10.391 1 44.91 108 PHE A N 1
ATOM 850 C CA . PHE A 1 108 ? -7.926 5.938 -10.398 1 44.91 108 PHE A CA 1
ATOM 851 C C . PHE A 1 108 ? -7.141 6.496 -11.578 1 44.91 108 PHE A C 1
ATOM 853 O O . PHE A 1 108 ? -5.957 6.816 -11.445 1 44.91 108 PHE A O 1
ATOM 860 N N . GLY A 1 109 ? -7.621 6.703 -12.82 1 43.78 109 GLY A N 1
ATOM 861 C CA . GLY A 1 109 ? -6.914 7.004 -14.055 1 43.78 109 GLY A CA 1
ATOM 862 C C . GLY A 1 109 ? -6.168 8.32 -14.008 1 43.78 109 GLY A C 1
ATOM 863 O O . GLY A 1 109 ? -5.066 8.438 -14.547 1 43.78 109 GLY A O 1
ATOM 864 N N . GLU A 1 110 ? -6.66 9.336 -13.602 1 50.31 110 GLU A N 1
ATOM 865 C CA . GLU A 1 110 ? -6.195 10.719 -13.609 1 50.31 110 GLU A CA 1
ATOM 866 C C . GLU A 1 110 ? -5.02 10.906 -12.648 1 50.31 110 GLU A C 1
ATOM 868 O O . GLU A 1 110 ? -4.215 11.828 -12.82 1 50.31 110 GLU A O 1
ATOM 873 N N . ASP A 1 111 ? -4.535 9.789 -12.016 1 59.97 111 ASP A N 1
ATOM 874 C CA . ASP A 1 111 ? -3.867 9.984 -10.734 1 59.97 111 ASP A CA 1
ATOM 875 C C . ASP A 1 111 ? -2.352 9.883 -10.883 1 59.97 111 ASP A C 1
ATOM 877 O O . ASP A 1 111 ? -1.608 10.664 -10.289 1 59.97 111 ASP A O 1
ATOM 881 N N . ARG A 1 112 ? -1.798 9.164 -11.922 1 60.12 112 ARG A N 1
ATOM 882 C CA . ARG A 1 112 ? -0.353 8.969 -11.859 1 60.12 112 ARG A CA 1
ATOM 883 C C . ARG A 1 112 ? 0.388 10.227 -12.32 1 60.12 112 ARG A C 1
ATOM 885 O O . ARG A 1 112 ? 1.383 10.617 -11.711 1 60.12 112 ARG A O 1
ATOM 892 N N . ASN A 1 113 ? -0.057 10.664 -13.484 1 69.94 113 ASN A N 1
ATOM 893 C CA . ASN A 1 113 ? 0.548 11.922 -13.906 1 69.94 113 ASN A CA 1
ATOM 894 C C . ASN A 1 113 ? 0.413 13 -12.844 1 69.94 113 ASN A C 1
ATOM 896 O O . ASN A 1 113 ? 1.323 13.812 -12.648 1 69.94 113 ASN A O 1
ATOM 900 N N . LYS A 1 114 ? -0.695 12.844 -12.266 1 74.69 114 LYS A N 1
ATOM 901 C CA . LYS A 1 114 ? -0.909 13.805 -11.195 1 74.69 114 LYS A CA 1
ATOM 902 C C . LYS A 1 114 ? 0.097 13.602 -10.062 1 74.69 114 LYS A C 1
ATOM 904 O O . LYS A 1 114 ? 0.67 14.562 -9.555 1 74.69 114 LYS A O 1
ATOM 909 N N . VAL A 1 115 ? 0.39 12.344 -9.883 1 79.06 115 VAL A N 1
ATOM 910 C CA . VAL A 1 115 ? 1.304 12.008 -8.797 1 79.06 115 VAL A CA 1
ATOM 911 C C . VAL A 1 115 ? 2.719 12.453 -9.148 1 79.06 115 VAL A C 1
ATOM 913 O O . VAL A 1 115 ? 3.4 13.086 -8.344 1 79.06 115 VAL A O 1
ATOM 916 N N . SER A 1 116 ? 3.115 12.156 -10.359 1 81.5 116 SER A N 1
ATOM 917 C CA . SER A 1 116 ? 4.453 12.539 -10.789 1 81.5 116 SER A CA 1
ATOM 918 C C . SER A 1 116 ? 4.629 14.055 -10.789 1 81.5 116 SER A C 1
ATOM 920 O O . SER A 1 116 ? 5.672 14.562 -10.375 1 81.5 116 SER A O 1
ATOM 922 N N . ASN A 1 117 ? 3.643 14.68 -11.164 1 84.25 117 ASN A N 1
ATOM 923 C CA . ASN A 1 117 ? 3.701 16.141 -11.188 1 84.25 117 ASN A CA 1
ATOM 924 C C . ASN A 1 117 ? 3.799 16.719 -9.781 1 84.25 117 ASN A C 1
ATOM 926 O O . ASN A 1 117 ? 4.566 17.656 -9.547 1 84.25 117 ASN A O 1
ATOM 930 N N . ILE A 1 118 ? 3.072 16.156 -8.914 1 85.69 118 ILE A N 1
ATOM 931 C CA . ILE A 1 118 ? 3.062 16.656 -7.543 1 85.69 118 ILE A CA 1
ATOM 932 C C . ILE A 1 118 ? 4.441 16.469 -6.918 1 85.69 118 ILE A C 1
ATOM 934 O O . ILE A 1 118 ? 4.977 17.375 -6.289 1 85.69 118 ILE A O 1
ATOM 938 N N . VAL A 1 119 ? 5.027 15.352 -7.238 1 90.56 119 VAL A N 1
ATOM 939 C CA . VAL A 1 119 ? 6.309 15.031 -6.617 1 90.56 119 VAL A CA 1
ATOM 940 C C . VAL A 1 119 ? 7.414 15.875 -7.254 1 90.56 119 VAL A C 1
ATOM 942 O O . VAL A 1 119 ? 8.219 16.484 -6.547 1 90.56 119 VAL A O 1
ATOM 945 N N . SER A 1 120 ? 7.375 15.938 -8.523 1 90.62 120 SER A N 1
ATOM 946 C CA . SER A 1 120 ? 8.438 16.656 -9.219 1 90.62 120 SER A CA 1
ATOM 947 C C . SER A 1 120 ? 8.398 18.156 -8.891 1 90.62 120 SER A C 1
ATOM 949 O O . SER A 1 120 ? 9.438 18.797 -8.75 1 90.62 120 SER A O 1
ATOM 951 N N . SER A 1 121 ? 7.246 18.703 -8.734 1 91.88 121 SER A N 1
ATOM 952 C CA . SER A 1 121 ? 7.105 20.125 -8.5 1 91.88 121 SER A CA 1
ATOM 953 C C . SER A 1 121 ? 7.387 20.484 -7.043 1 91.88 121 SER A C 1
ATOM 955 O O . SER A 1 121 ? 7.57 21.656 -6.707 1 91.88 121 SER A O 1
ATOM 957 N N . ASN A 1 122 ? 7.406 19.469 -6.172 1 93.88 122 ASN A N 1
ATOM 958 C CA . ASN A 1 122 ? 7.559 19.734 -4.746 1 93.88 122 ASN A CA 1
ATOM 959 C C . ASN A 1 122 ? 8.641 18.859 -4.121 1 93.88 122 ASN A C 1
ATOM 961 O O . ASN A 1 122 ? 8.562 18.516 -2.943 1 93.88 122 ASN A O 1
ATOM 965 N N . LEU A 1 123 ? 9.641 18.5 -4.898 1 93.81 123 LEU A N 1
ATOM 966 C CA . LEU A 1 123 ? 10.633 17.531 -4.465 1 93.81 123 LEU A CA 1
ATOM 967 C C . LEU A 1 123 ? 11.336 18 -3.197 1 93.81 123 LEU A C 1
ATOM 969 O O . LEU A 1 123 ? 11.484 17.234 -2.24 1 93.81 123 LEU A O 1
ATOM 973 N N . ASP A 1 124 ? 11.773 19.266 -3.156 1 95 124 ASP A N 1
ATOM 974 C CA . ASP A 1 124 ? 12.492 19.797 -1.999 1 95 124 ASP A CA 1
ATOM 975 C C . ASP A 1 124 ? 11.617 19.75 -0.748 1 95 124 ASP A C 1
ATOM 977 O O . ASP A 1 124 ? 12.109 19.484 0.35 1 95 124 ASP A O 1
ATOM 981 N N . HIS A 1 125 ? 10.383 20 -0.939 1 96.69 125 HIS A N 1
ATOM 982 C CA . HIS A 1 125 ? 9.469 19.984 0.202 1 96.69 125 HIS A CA 1
ATOM 983 C C . HIS A 1 125 ? 9.211 18.562 0.682 1 96.69 125 HIS A C 1
ATOM 985 O O . HIS A 1 125 ? 9.023 18.328 1.879 1 96.69 125 HIS A O 1
ATOM 991 N N . PHE A 1 126 ? 9.188 17.641 -0.236 1 96.56 126 PHE A N 1
ATOM 992 C CA . PHE A 1 126 ? 9.094 16.234 0.161 1 96.56 126 PHE A CA 1
ATOM 993 C C . PHE A 1 126 ? 10.32 15.82 0.972 1 96.56 126 PHE A C 1
ATOM 995 O O . PHE A 1 126 ? 10.188 15.164 2.006 1 96.56 126 PHE A O 1
ATOM 1002 N N . LYS A 1 127 ? 11.469 16.203 0.495 1 94.88 127 LYS A N 1
ATOM 1003 C CA . LYS A 1 127 ? 12.703 15.898 1.208 1 94.88 127 LYS A CA 1
ATOM 1004 C C . LYS A 1 127 ? 12.68 16.453 2.629 1 94.88 127 LYS A C 1
ATOM 1006 O O . LYS A 1 127 ? 12.984 15.742 3.586 1 94.88 127 LYS A O 1
ATOM 1011 N N . GLN A 1 128 ? 12.258 17.672 2.736 1 96 128 GLN A N 1
ATOM 1012 C CA . GLN A 1 128 ? 12.203 18.312 4.047 1 96 128 GLN A CA 1
ATOM 1013 C C . GLN A 1 128 ? 11.211 17.609 4.965 1 96 128 GLN A C 1
ATOM 1015 O O . GLN A 1 128 ? 11.477 17.422 6.152 1 96 128 GLN A O 1
ATOM 1020 N N . LEU A 1 129 ? 10.141 17.25 4.43 1 96.81 129 LEU A N 1
ATOM 1021 C CA . LEU A 1 129 ? 9.062 16.625 5.203 1 96.81 129 LEU A CA 1
ATOM 1022 C C . LEU A 1 129 ? 9.484 15.266 5.727 1 96.81 129 LEU A C 1
ATOM 1024 O O . LEU A 1 129 ? 9.211 14.93 6.883 1 96.81 129 LEU A O 1
ATOM 1028 N N . TYR A 1 130 ? 10.211 14.484 4.891 1 96.25 130 TYR A N 1
ATOM 1029 C CA . TYR A 1 130 ? 10.383 13.078 5.234 1 96.25 130 TYR A CA 1
ATOM 1030 C C . TYR A 1 130 ? 11.797 12.812 5.738 1 96.25 130 TYR A C 1
ATOM 1032 O O . TYR A 1 130 ? 12.07 11.758 6.316 1 96.25 130 TYR A O 1
ATOM 1040 N N . GLN A 1 131 ? 12.695 13.719 5.598 1 93.62 131 GLN A N 1
ATOM 1041 C CA . GLN A 1 131 ? 14.086 13.508 6 1 93.62 131 GLN A CA 1
ATOM 1042 C C . GLN A 1 131 ? 14.18 13.148 7.477 1 93.62 131 GLN A C 1
ATOM 1044 O O . GLN A 1 131 ? 14.844 12.172 7.844 1 93.62 131 GLN A O 1
ATOM 1049 N N . PRO A 1 132 ? 13.531 13.914 8.375 1 93.94 132 PRO A N 1
ATOM 1050 C CA . PRO A 1 132 ? 13.625 13.539 9.789 1 93.94 132 PRO A CA 1
ATOM 1051 C C . PRO A 1 132 ? 13.062 12.156 10.07 1 93.94 132 PRO A C 1
ATOM 1053 O O . PRO A 1 132 ? 13.57 11.438 10.938 1 93.94 132 PRO A O 1
ATOM 1056 N N . VAL A 1 133 ? 12.031 11.781 9.422 1 93.69 133 VAL A N 1
ATOM 1057 C CA . VAL A 1 133 ? 11.391 10.484 9.602 1 93.69 133 VAL A CA 1
ATOM 1058 C C . VAL A 1 133 ? 12.32 9.375 9.125 1 93.69 133 VAL A C 1
ATOM 1060 O O . VAL A 1 133 ? 12.531 8.383 9.828 1 93.69 133 VAL A O 1
ATOM 1063 N N . LEU A 1 134 ? 12.891 9.547 7.938 1 92.31 134 LEU A N 1
ATOM 1064 C CA . LEU A 1 134 ? 13.797 8.57 7.344 1 92.31 134 LEU A CA 1
ATOM 1065 C C . LEU A 1 134 ? 15.047 8.391 8.195 1 92.31 134 LEU A C 1
ATOM 1067 O O . LEU A 1 134 ? 15.492 7.266 8.414 1 92.31 134 LEU A O 1
ATOM 1071 N N . LYS A 1 135 ? 15.547 9.5 8.672 1 89.44 135 LYS A N 1
ATOM 1072 C CA . LYS A 1 135 ? 16.703 9.43 9.555 1 89.44 135 LYS A CA 1
ATOM 1073 C C . LYS A 1 135 ? 16.375 8.68 10.844 1 89.44 135 LYS A C 1
ATOM 1075 O O . LYS A 1 135 ? 17.172 7.875 11.328 1 89.44 135 LYS A O 1
ATOM 1080 N N . GLY A 1 136 ? 15.219 8.977 11.352 1 87.88 136 GLY A N 1
ATOM 1081 C CA . GLY A 1 136 ? 14.773 8.266 12.539 1 87.88 136 GLY A CA 1
ATOM 1082 C C . GLY A 1 136 ? 14.656 6.77 12.336 1 87.88 136 GLY A C 1
ATOM 1083 O O . GLY A 1 136 ? 15.078 5.984 13.18 1 87.88 136 GLY A O 1
ATOM 1084 N N . ILE A 1 137 ? 14.102 6.383 11.242 1 86 137 ILE A N 1
ATOM 1085 C CA . ILE A 1 137 ? 13.898 4.973 10.93 1 86 137 ILE A CA 1
ATOM 1086 C C . ILE A 1 137 ? 15.25 4.297 10.711 1 86 137 ILE A C 1
ATOM 1088 O O . ILE A 1 137 ? 15.484 3.186 11.195 1 86 137 ILE A O 1
ATOM 1092 N N . CYS A 1 138 ? 16.125 4.926 10.023 1 81.38 138 CYS A N 1
ATOM 1093 C CA . CYS A 1 138 ? 17.469 4.383 9.773 1 81.38 138 CYS A CA 1
ATOM 1094 C C . CYS A 1 138 ? 18.234 4.238 11.078 1 81.38 138 CYS A C 1
ATOM 1096 O O . CYS A 1 138 ? 18.906 3.229 11.297 1 81.38 138 CYS A O 1
ATOM 1098 N N . ASP A 1 139 ? 18.172 5.301 11.906 1 79.12 139 ASP A N 1
ATOM 1099 C CA . ASP A 1 139 ? 18.859 5.289 13.18 1 79.12 139 ASP A CA 1
ATOM 1100 C C . ASP A 1 139 ? 18.344 4.172 14.086 1 79.12 139 ASP A C 1
ATOM 1102 O O . ASP A 1 139 ? 19.125 3.502 14.766 1 79.12 139 ASP A O 1
ATOM 1106 N N . GLU A 1 140 ? 17.141 4.016 14.133 1 70.62 140 GLU A N 1
ATOM 1107 C CA . GLU A 1 140 ? 16.531 2.959 14.93 1 70.62 140 GLU A CA 1
ATOM 1108 C C . GLU A 1 140 ? 16.906 1.579 14.398 1 70.62 140 GLU A C 1
ATOM 1110 O O . GLU A 1 140 ? 17.109 0.642 15.172 1 70.62 140 GLU A O 1
ATOM 1115 N N . SER A 1 141 ? 16.969 1.563 13.203 1 65.06 141 SER A N 1
ATOM 1116 C CA . SER A 1 141 ? 17.359 0.305 12.578 1 65.06 141 SER A CA 1
ATOM 1117 C C . SER A 1 141 ? 18.797 -0.065 12.922 1 65.06 141 SER A C 1
ATOM 1119 O O . SER A 1 141 ? 19.141 -1.247 13.008 1 65.06 141 SER A O 1
ATOM 1121 N N . ASP A 1 142 ? 19.625 0.988 13.195 1 61.28 142 ASP A N 1
ATOM 1122 C CA . ASP A 1 142 ? 21.016 0.81 13.578 1 61.28 142 ASP A CA 1
ATOM 1123 C C . ASP A 1 142 ? 21.141 0.4 15.047 1 61.28 142 ASP A C 1
ATOM 1125 O O . ASP A 1 142 ? 22.047 -0.356 15.414 1 61.28 142 ASP A O 1
ATOM 1129 N N . ARG A 1 143 ? 20.312 1.108 16 1 56.81 143 ARG A N 1
ATOM 1130 C CA . ARG A 1 143 ? 20.406 0.848 17.438 1 56.81 143 ARG A CA 1
ATOM 1131 C C . ARG A 1 143 ? 19.891 -0.544 17.766 1 56.81 143 ARG A C 1
ATOM 1133 O O . ARG A 1 143 ? 20.219 -1.101 18.812 1 56.81 143 ARG A O 1
ATOM 1140 N N . GLN A 1 144 ? 18.891 -0.772 17.375 1 50.22 144 GLN A N 1
ATOM 1141 C CA . GLN A 1 144 ? 18.375 -2.09 17.703 1 50.22 144 GLN A CA 1
ATOM 1142 C C . GLN A 1 144 ? 19.406 -3.18 17.453 1 50.22 144 GLN A C 1
ATOM 1144 O O . GLN A 1 144 ? 19.984 -3.266 16.359 1 50.22 144 GLN A O 1
ATOM 1149 N N . LYS A 1 145 ? 20.328 -3.338 18.812 1 43.19 145 LYS A N 1
ATOM 1150 C CA . LYS A 1 145 ? 21.391 -4.348 18.859 1 43.19 145 LYS A CA 1
ATOM 1151 C C . LYS A 1 145 ? 21.172 -5.426 17.812 1 43.19 145 LYS A C 1
ATOM 1153 O O . LYS A 1 145 ? 20.094 -5.527 17.219 1 43.19 145 LYS A O 1
ATOM 1158 N N . GLU A 1 146 ? 21.672 -6.793 18.344 1 42 146 GLU A N 1
ATOM 1159 C CA . GLU A 1 146 ? 21.719 -8.102 17.703 1 42 146 GLU A CA 1
ATOM 1160 C C . GLU A 1 146 ? 20.391 -8.43 17.031 1 42 146 GLU A C 1
ATOM 1162 O O . GLU A 1 146 ? 19.359 -7.812 17.328 1 42 146 GLU A O 1
ATOM 1167 N N . PRO A 1 147 ? 20 -9.688 16.406 1 42.81 147 PRO A N 1
ATOM 1168 C CA . PRO A 1 147 ? 20.031 -10.234 15.055 1 42.81 147 PRO A CA 1
ATOM 1169 C C . PRO A 1 147 ? 19.281 -9.359 14.047 1 42.81 147 PRO A C 1
ATOM 1171 O O . PRO A 1 147 ? 19.156 -9.734 12.875 1 42.81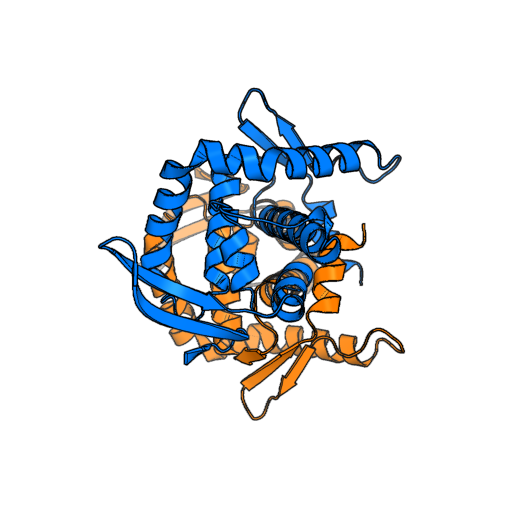 147 PRO A O 1
ATOM 1174 N N . PHE A 1 148 ? 18.578 -8.258 14.547 1 43.31 148 PHE A N 1
ATOM 1175 C CA . PHE A 1 148 ? 17.766 -7.586 13.539 1 43.31 148 PHE A CA 1
ATOM 1176 C C . PHE A 1 148 ? 18.547 -6.453 12.883 1 43.31 148 PHE A C 1
ATOM 1178 O O . PHE A 1 148 ? 18.859 -5.453 13.531 1 43.31 148 PHE A O 1
ATOM 1185 N N . HIS A 1 149 ? 19.406 -6.66 12.039 1 49.59 149 HIS A N 1
ATOM 1186 C CA . HIS A 1 149 ? 20.172 -5.82 11.125 1 49.59 149 HIS A CA 1
ATOM 1187 C C . HIS A 1 149 ? 19.344 -4.648 10.625 1 49.59 149 HIS A C 1
ATOM 1189 O O . HIS A 1 149 ? 18.109 -4.684 10.688 1 49.59 149 HIS A O 1
ATOM 1195 N N . GLU A 1 150 ? 20.047 -3.498 10.273 1 62.88 150 GLU A N 1
ATOM 1196 C CA . GLU A 1 150 ? 19.594 -2.318 9.539 1 62.88 150 GLU A CA 1
ATOM 1197 C C . GLU A 1 150 ? 18.656 -2.703 8.398 1 62.88 150 GLU A C 1
ATOM 1199 O O . GLU A 1 150 ? 19.047 -3.414 7.477 1 62.88 150 GLU A O 1
ATOM 1204 N N . PHE A 1 151 ? 17.328 -2.461 8.711 1 80 151 PHE A N 1
ATOM 1205 C CA . PHE A 1 151 ? 16.531 -2.945 7.594 1 80 151 PHE A CA 1
ATOM 1206 C C . PHE A 1 151 ? 16.438 -1.889 6.496 1 80 151 PHE A C 1
ATOM 1208 O O . PHE A 1 151 ? 16.109 -2.203 5.352 1 80 151 PHE A O 1
ATOM 1215 N N . LEU A 1 152 ? 16.906 -0.665 6.879 1 85.19 152 LEU A N 1
ATOM 1216 C CA . LEU A 1 152 ? 16.922 0.394 5.875 1 85.19 152 LEU A CA 1
ATOM 1217 C C . LEU A 1 152 ? 18.234 1.159 5.898 1 85.19 152 LEU A C 1
ATOM 1219 O O . LEU A 1 152 ? 18.672 1.608 6.957 1 85.19 152 LEU A O 1
ATOM 1223 N N . TYR A 1 153 ? 18.859 1.232 4.766 1 86.88 153 TYR A N 1
ATOM 1224 C CA . TYR A 1 153 ? 20.109 1.969 4.59 1 86.88 153 TYR A CA 1
ATOM 1225 C C . TYR A 1 153 ? 19.953 3.062 3.541 1 86.88 153 TYR A C 1
ATOM 1227 O O . TYR A 1 153 ? 19.469 2.807 2.434 1 86.88 153 TYR A O 1
ATOM 1235 N N . TRP A 1 154 ? 20.297 4.215 3.953 1 86.19 154 TRP A N 1
ATOM 1236 C CA . TRP A 1 154 ? 20.188 5.375 3.07 1 86.19 154 TRP A CA 1
ATOM 1237 C C . TRP A 1 154 ? 21.578 5.809 2.592 1 86.19 154 TRP A C 1
ATOM 1239 O O . TRP A 1 154 ? 22.391 6.277 3.387 1 86.19 154 TRP A O 1
ATOM 1249 N N . LYS A 1 155 ? 21.812 5.598 1.288 1 85.56 155 LYS A N 1
ATOM 1250 C CA . LYS A 1 155 ? 23.016 6.137 0.668 1 85.56 155 LYS A CA 1
ATOM 1251 C C . LYS A 1 155 ? 22.797 7.582 0.224 1 85.56 155 LYS A C 1
ATOM 1253 O O . LYS A 1 155 ? 22.438 7.836 -0.923 1 85.56 155 LYS A O 1
ATOM 1258 N N . GLU A 1 156 ? 23.078 8.516 1.101 1 79 156 GLU A N 1
ATOM 1259 C CA . GLU A 1 156 ? 22.75 9.922 0.898 1 79 156 GLU A CA 1
ATOM 1260 C C . GLU A 1 156 ? 23.469 10.484 -0.325 1 79 156 GLU A C 1
ATOM 1262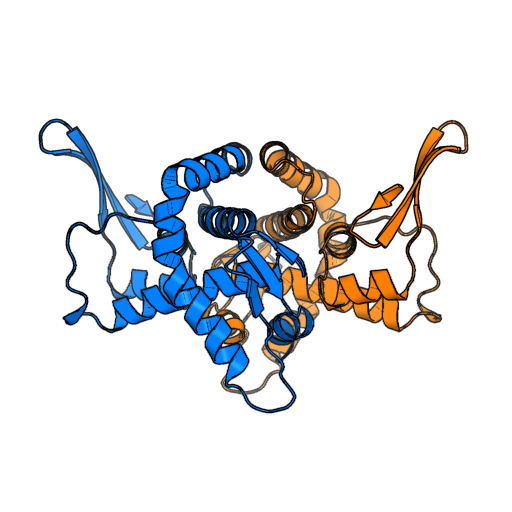 O O . GLU A 1 156 ? 22.922 11.312 -1.048 1 79 156 GLU A O 1
ATOM 1267 N N . SER A 1 157 ? 24.625 9.961 -0.637 1 82.62 157 SER A N 1
ATOM 1268 C CA . SER A 1 157 ? 25.438 10.461 -1.748 1 82.62 157 SER A CA 1
ATOM 1269 C C . SER A 1 157 ? 24.797 10.117 -3.09 1 82.62 157 SER A C 1
ATOM 1271 O O . SER A 1 157 ? 24.922 10.875 -4.055 1 82.62 157 SER A O 1
ATOM 1273 N N . SER A 1 158 ? 24.047 9.094 -3.201 1 83.12 158 SER A N 1
ATOM 1274 C CA . SER A 1 158 ? 23.484 8.633 -4.473 1 83.12 158 SER A CA 1
ATOM 1275 C C . SER A 1 158 ? 21.969 8.695 -4.469 1 83.12 158 SER A C 1
ATOM 1277 O O . SER A 1 158 ? 21.328 8.367 -5.465 1 83.12 158 SER A O 1
ATOM 1279 N N . ASP A 1 159 ? 21.312 9.117 -3.414 1 86.88 159 ASP A N 1
ATOM 1280 C CA . ASP A 1 159 ? 19.859 9.195 -3.264 1 86.88 159 ASP A CA 1
ATOM 1281 C C . ASP A 1 159 ? 19.203 7.824 -3.428 1 86.88 159 ASP A C 1
ATOM 1283 O O . ASP A 1 159 ? 18.141 7.707 -4.027 1 86.88 159 ASP A O 1
ATOM 1287 N N . ILE A 1 160 ? 20.016 6.797 -3.062 1 90.44 160 ILE A N 1
ATOM 1288 C CA . ILE A 1 160 ? 19.531 5.426 -3.182 1 90.44 160 ILE A CA 1
ATOM 1289 C C . ILE A 1 160 ? 19.344 4.82 -1.793 1 90.44 160 ILE A C 1
ATOM 1291 O O . ILE A 1 160 ? 20.141 5.051 -0.893 1 90.44 160 ILE A O 1
ATOM 1295 N N . PHE A 1 161 ? 18.281 4.148 -1.686 1 91.25 161 PHE A N 1
ATOM 1296 C CA . PHE A 1 161 ? 18.016 3.398 -0.465 1 91.25 161 PHE A CA 1
ATOM 1297 C C . PHE A 1 161 ? 18.156 1.9 -0.702 1 91.25 161 PHE A C 1
ATOM 1299 O O . PHE A 1 161 ? 17.875 1.405 -1.791 1 91.25 161 PHE A O 1
ATOM 1306 N N . GLU A 1 162 ? 18.688 1.249 0.337 1 90.88 162 GLU A N 1
ATOM 1307 C CA . GLU A 1 162 ? 18.719 -0.21 0.399 1 90.88 162 GLU A CA 1
ATOM 1308 C C . GLU A 1 162 ? 17.969 -0.721 1.625 1 90.88 162 GLU A C 1
ATOM 1310 O O . GLU A 1 162 ? 18.062 -0.142 2.709 1 90.88 162 GLU A O 1
ATOM 1315 N N . GLN A 1 163 ? 17.156 -1.694 1.386 1 90.19 163 GLN A N 1
ATOM 1316 C CA . GLN A 1 163 ? 16.422 -2.219 2.527 1 90.19 163 GLN A CA 1
ATOM 1317 C C . GLN A 1 163 ? 16.453 -3.744 2.549 1 90.19 163 GLN A C 1
ATOM 1319 O O . GLN A 1 163 ? 16.578 -4.383 1.503 1 90.19 163 GLN A O 1
ATOM 1324 N N . ASP A 1 164 ? 16.406 -4.281 3.75 1 88.19 164 ASP A N 1
ATOM 1325 C CA . ASP A 1 164 ? 16.172 -5.707 3.965 1 88.19 164 ASP A CA 1
ATOM 1326 C C . ASP A 1 164 ? 14.672 -6 4.027 1 88.19 164 ASP A C 1
ATOM 1328 O O . ASP A 1 164 ? 14 -5.652 5.004 1 88.19 164 ASP A O 1
ATOM 1332 N N . LYS A 1 165 ? 14.164 -6.684 3.047 1 87.88 165 LYS A N 1
ATOM 1333 C CA . LYS A 1 165 ? 12.727 -6.879 2.877 1 87.88 165 LYS A CA 1
ATOM 1334 C C . LYS A 1 165 ? 12.188 -7.902 3.873 1 87.88 165 LYS A C 1
ATOM 1336 O O . LYS A 1 165 ? 11 -7.895 4.199 1 87.88 165 LYS A O 1
ATOM 1341 N N . SER A 1 166 ? 13.031 -8.727 4.379 1 82.69 166 SER A N 1
ATOM 1342 C CA . SER A 1 166 ? 12.578 -9.797 5.258 1 82.69 166 SER A CA 1
ATOM 1343 C C . SER A 1 166 ? 12.047 -9.25 6.578 1 82.69 166 SER A C 1
ATOM 1345 O O . SER A 1 166 ? 11.07 -9.766 7.121 1 82.69 166 SER A O 1
ATOM 1347 N N . GLN A 1 167 ? 12.562 -8.211 6.996 1 77.19 167 GLN A N 1
ATOM 1348 C CA . GLN A 1 167 ? 12.156 -7.652 8.281 1 77.19 167 GLN A CA 1
ATOM 1349 C C . GLN A 1 167 ? 10.797 -6.973 8.188 1 77.19 167 GLN A C 1
ATOM 1351 O O . 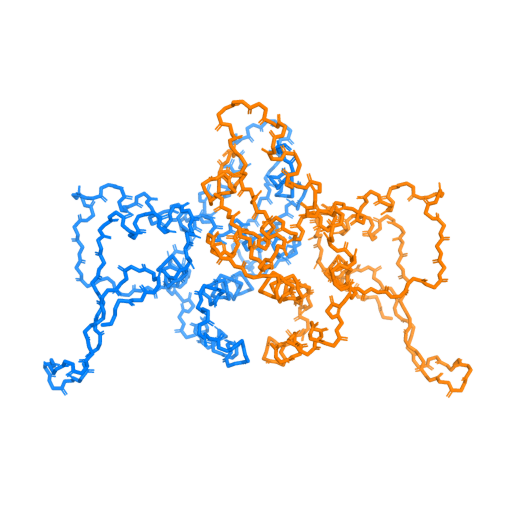GLN A 1 167 ? 9.969 -7.109 9.086 1 77.19 167 GLN A O 1
ATOM 1356 N N . LEU A 1 168 ? 10.602 -6.297 7.098 1 76.88 168 LEU A N 1
ATOM 1357 C CA . LEU A 1 168 ? 9.352 -5.559 6.93 1 76.88 168 LEU A CA 1
ATOM 1358 C C . LEU A 1 168 ? 8.18 -6.512 6.73 1 76.88 168 LEU A C 1
ATOM 1360 O O . LEU A 1 168 ? 7.098 -6.297 7.285 1 76.88 168 LEU A O 1
ATOM 1364 N N . THR A 1 169 ? 8.43 -7.559 6 1 78.94 169 THR A N 1
ATOM 1365 C CA . THR A 1 169 ? 7.359 -8.516 5.738 1 78.94 169 THR A CA 1
ATOM 1366 C C . THR A 1 169 ? 6.984 -9.266 7.012 1 78.94 169 THR A C 1
ATOM 1368 O O . THR A 1 169 ? 5.824 -9.633 7.203 1 78.94 169 THR A O 1
ATOM 1371 N N . GLN A 1 170 ? 7.949 -9.406 7.824 1 75 170 GLN A N 1
ATOM 1372 C CA . GLN A 1 170 ? 7.688 -10.055 9.102 1 75 170 GLN A CA 1
ATOM 1373 C C . GLN A 1 170 ? 6.734 -9.219 9.961 1 75 170 GLN A C 1
ATOM 1375 O O . GLN A 1 170 ? 5.969 -9.766 10.758 1 75 170 GLN A O 1
ATOM 1380 N N . LEU A 1 171 ? 6.824 -7.969 9.711 1 72.56 171 LEU A N 1
ATOM 1381 C CA . LEU A 1 171 ? 5.914 -7.09 10.438 1 72.56 171 LEU A CA 1
ATOM 1382 C C . LEU A 1 171 ? 4.461 -7.418 10.109 1 72.56 171 LEU A C 1
ATOM 1384 O O . LEU A 1 171 ? 3.594 -7.348 10.984 1 72.56 171 LEU A O 1
ATOM 1388 N N . LEU A 1 172 ? 4.199 -7.836 8.922 1 72.12 172 LEU A N 1
ATOM 1389 C CA . LEU A 1 172 ? 2.846 -8.156 8.484 1 72.12 172 LEU A CA 1
ATOM 1390 C C . LEU A 1 172 ? 2.391 -9.492 9.062 1 72.12 172 LEU A C 1
ATOM 1392 O O . LEU A 1 172 ? 1.192 -9.711 9.266 1 72.12 172 LEU A O 1
ATOM 1396 N N . HIS A 1 173 ? 3.424 -10.352 9.375 1 69.69 173 HIS A N 1
ATOM 1397 C CA . HIS A 1 173 ? 3.066 -11.719 9.727 1 69.69 173 HIS A CA 1
ATOM 1398 C C . HIS A 1 173 ? 3.195 -11.945 11.234 1 69.69 173 HIS A C 1
ATOM 1400 O O . HIS A 1 173 ? 2.928 -13.047 11.719 1 69.69 173 HIS A O 1
ATOM 1406 N N . LEU A 1 174 ? 3.898 -11.164 12.039 1 55.19 174 LEU A N 1
ATOM 1407 C CA . LEU A 1 174 ? 4.191 -11.312 13.461 1 55.19 174 LEU A CA 1
ATOM 1408 C C . LEU A 1 174 ? 2.906 -11.414 14.273 1 55.19 174 LEU A C 1
ATOM 1410 O O . LEU A 1 174 ? 2.938 -11.773 15.453 1 55.19 174 LEU A O 1
ATOM 1414 N N . ASN A 1 175 ? 1.678 -11.484 13.727 1 45.44 175 ASN A N 1
ATOM 1415 C CA . ASN A 1 175 ? 0.672 -11.844 14.719 1 45.44 175 ASN A CA 1
ATOM 1416 C C . ASN A 1 175 ? 0.18 -13.281 14.531 1 45.44 175 ASN A C 1
ATOM 1418 O O . ASN A 1 175 ? 0.087 -13.758 13.398 1 45.44 175 ASN A O 1
ATOM 1422 N N . THR B 1 1 ? 16.781 -11.875 -22.188 1 52.75 1 THR B N 1
ATOM 1423 C CA . THR B 1 1 ? 16.984 -10.625 -21.469 1 52.75 1 THR B CA 1
ATOM 1424 C C . THR B 1 1 ? 16.75 -10.828 -19.969 1 52.75 1 THR B C 1
ATOM 1426 O O . THR B 1 1 ? 15.758 -11.445 -19.578 1 52.75 1 THR B O 1
ATOM 1429 N N . ILE B 1 2 ? 17.812 -10.875 -19.172 1 50.78 2 ILE B N 1
ATOM 1430 C CA . ILE B 1 2 ? 17.672 -11.008 -17.719 1 50.78 2 ILE B CA 1
ATOM 1431 C C . ILE B 1 2 ? 17.094 -9.727 -17.141 1 50.78 2 ILE B C 1
ATOM 1433 O O . ILE B 1 2 ? 17.578 -8.625 -17.406 1 50.78 2 ILE B O 1
ATOM 1437 N N . THR B 1 3 ? 15.852 -9.805 -16.656 1 62.69 3 THR B N 1
ATOM 1438 C CA . THR B 1 3 ? 15.258 -8.664 -15.969 1 62.69 3 THR B CA 1
ATOM 1439 C C . THR B 1 3 ? 15.875 -8.484 -14.578 1 62.69 3 THR B C 1
ATOM 1441 O O . THR B 1 3 ? 16.578 -9.367 -14.094 1 62.69 3 THR B O 1
ATOM 1444 N N . GLY B 1 4 ? 15.758 -7.258 -14.109 1 64.94 4 GLY B N 1
ATOM 1445 C CA . GLY B 1 4 ? 16.188 -6.953 -12.75 1 64.94 4 GLY B CA 1
ATOM 1446 C C . GLY B 1 4 ? 15.523 -7.836 -11.703 1 64.94 4 GLY B C 1
ATOM 1447 O O . GLY B 1 4 ? 16 -7.93 -10.578 1 64.94 4 GLY B O 1
ATOM 1448 N N . ALA B 1 5 ? 14.594 -8.703 -12.164 1 80.44 5 ALA B N 1
ATOM 1449 C CA . ALA B 1 5 ? 13.852 -9.531 -11.219 1 80.44 5 ALA B CA 1
ATOM 1450 C C . ALA B 1 5 ? 14.328 -10.977 -11.266 1 80.44 5 ALA B C 1
ATOM 1452 O O . ALA B 1 5 ? 13.734 -11.859 -10.641 1 80.44 5 ALA B O 1
ATOM 1453 N N . GLY B 1 6 ? 15.352 -11.258 -11.984 1 87.19 6 GLY B N 1
ATOM 1454 C CA . GLY B 1 6 ? 15.914 -12.602 -12.016 1 87.19 6 GLY B CA 1
ATOM 1455 C C . GLY B 1 6 ? 15.18 -13.531 -12.961 1 87.19 6 GLY B C 1
ATOM 1456 O O . GLY B 1 6 ? 15.25 -14.75 -12.812 1 87.19 6 GLY B O 1
ATOM 1457 N N . ILE B 1 7 ? 14.469 -12.914 -13.906 1 91.69 7 ILE B N 1
ATOM 1458 C CA . ILE B 1 7 ? 13.727 -13.711 -14.883 1 91.69 7 ILE B CA 1
ATOM 1459 C C . ILE B 1 7 ? 14.398 -13.625 -16.25 1 91.69 7 ILE B C 1
ATOM 1461 O O . ILE B 1 7 ? 14.797 -12.539 -16.688 1 91.69 7 ILE B O 1
ATOM 1465 N N . TYR B 1 8 ? 14.594 -14.758 -16.844 1 93.25 8 TYR B N 1
ATOM 1466 C CA . TYR B 1 8 ? 15.062 -14.812 -18.219 1 93.25 8 TYR B CA 1
ATOM 1467 C C . TYR B 1 8 ? 13.906 -14.969 -19.188 1 93.25 8 TYR B C 1
ATOM 1469 O O . TYR B 1 8 ? 13.195 -15.977 -19.156 1 93.25 8 TYR B O 1
ATOM 1477 N N . TYR B 1 9 ? 13.797 -13.961 -20.109 1 91.81 9 TYR B N 1
ATOM 1478 C CA . TYR B 1 9 ? 12.656 -13.992 -21.016 1 91.81 9 TYR B CA 1
ATOM 1479 C C . TYR B 1 9 ? 13.07 -14.477 -22.406 1 91.81 9 TYR B C 1
ATOM 1481 O O . TYR B 1 9 ? 14.109 -14.055 -22.922 1 91.81 9 TYR B O 1
ATOM 1489 N N . ASN B 1 10 ? 12.219 -15.398 -22.844 1 92.19 10 ASN B N 1
ATOM 1490 C CA . ASN B 1 10 ? 12.273 -15.82 -24.234 1 92.19 10 ASN B CA 1
ATOM 1491 C C . ASN B 1 10 ? 11.125 -15.227 -25.047 1 92.19 10 ASN B C 1
ATOM 1493 O O . ASN B 1 10 ? 9.961 -15.516 -24.781 1 92.19 10 ASN B O 1
ATOM 1497 N N . THR B 1 11 ? 11.477 -14.344 -25.969 1 91.31 11 THR B N 1
ATOM 1498 C CA . THR B 1 11 ? 10.445 -13.633 -26.703 1 91.31 11 THR B CA 1
ATOM 1499 C C . THR B 1 11 ? 10.383 -14.109 -28.156 1 91.31 11 THR B C 1
ATOM 1501 O O . THR B 1 11 ? 11.359 -14.656 -28.672 1 91.31 11 THR B O 1
ATOM 1504 N N . GLY B 1 12 ? 9.141 -13.922 -28.812 1 92.56 12 GLY B N 1
ATOM 1505 C CA . GLY B 1 12 ? 8.984 -14.219 -30.234 1 92.56 12 GLY B CA 1
ATOM 1506 C C . GLY B 1 12 ? 8.977 -15.703 -30.531 1 92.56 12 GLY B C 1
ATOM 1507 O O . GLY B 1 12 ? 9.375 -16.125 -31.625 1 92.56 12 GLY B O 1
ATOM 1508 N N . ILE B 1 13 ? 8.594 -16.469 -29.594 1 93.31 13 ILE B N 1
ATOM 1509 C CA . ILE B 1 13 ? 8.594 -17.922 -29.766 1 93.31 13 ILE B CA 1
ATOM 1510 C C . ILE B 1 13 ? 7.316 -18.359 -30.469 1 93.31 13 ILE B C 1
ATOM 1512 O O . ILE B 1 13 ? 6.215 -17.969 -30.078 1 93.31 13 ILE B O 1
ATOM 1516 N N . GLN B 1 14 ? 7.469 -19.109 -31.516 1 93.94 14 GLN B N 1
ATOM 1517 C CA . GLN B 1 14 ? 6.312 -19.656 -32.219 1 93.94 14 GLN B CA 1
ATOM 1518 C C . GLN B 1 14 ? 5.836 -20.938 -31.562 1 93.94 14 GLN B C 1
ATOM 1520 O O . GLN B 1 14 ? 6.609 -21.891 -31.422 1 93.94 14 GLN B O 1
ATOM 1525 N N . LEU B 1 15 ? 4.555 -20.938 -31.141 1 91.38 15 LEU B N 1
ATOM 1526 C CA . LEU B 1 15 ? 3.967 -22.125 -30.531 1 91.38 15 LEU B CA 1
ATOM 1527 C C . LEU B 1 15 ? 2.523 -22.312 -30.984 1 91.38 15 LEU B C 1
ATOM 1529 O O . LEU B 1 15 ? 1.656 -21.484 -30.672 1 91.38 15 LEU B O 1
ATOM 1533 N N . GLU B 1 16 ? 2.273 -23.422 -31.625 1 92.69 16 GLU B N 1
ATOM 1534 C CA . GLU B 1 16 ? 0.937 -23.781 -32.094 1 92.69 16 GLU B CA 1
ATOM 1535 C C . GLU B 1 16 ? 0.283 -22.609 -32.812 1 92.69 16 GLU B C 1
ATOM 1537 O O . GLU B 1 16 ? -0.851 -22.234 -32.5 1 92.69 16 GLU B O 1
ATOM 1542 N N . GLY B 1 17 ? 1.004 -21.938 -33.688 1 92.81 17 GLY B N 1
ATOM 1543 C CA . GLY B 1 17 ? 0.47 -20.891 -34.531 1 92.81 17 GLY B CA 1
ATOM 1544 C C . GLY B 1 17 ? 0.409 -19.547 -33.875 1 92.81 17 GLY B C 1
ATOM 1545 O O . GLY B 1 17 ? -0.109 -18.578 -34.438 1 92.81 17 GLY B O 1
ATOM 1546 N N . ARG B 1 18 ? 0.863 -19.5 -32.594 1 93.06 18 ARG B N 1
ATOM 1547 C CA . ARG B 1 18 ? 0.87 -18.234 -31.875 1 93.06 18 ARG B CA 1
ATOM 1548 C C . ARG B 1 18 ? 2.289 -17.828 -31.484 1 93.06 18 ARG B C 1
ATOM 1550 O O . ARG B 1 18 ? 3.154 -18.688 -31.312 1 93.06 18 ARG B O 1
ATOM 1557 N N . VAL B 1 19 ? 2.539 -16.484 -31.453 1 95.25 19 VAL B N 1
ATOM 1558 C CA . VAL B 1 19 ? 3.795 -15.961 -30.922 1 95.25 19 VAL B CA 1
ATOM 1559 C C . VAL B 1 19 ? 3.67 -15.742 -29.406 1 95.25 19 VAL B C 1
ATOM 1561 O O . VAL B 1 19 ? 2.752 -15.062 -28.953 1 95.25 19 VAL B O 1
ATOM 1564 N N . ILE B 1 20 ? 4.609 -16.469 -28.703 1 93.5 20 ILE B N 1
ATOM 1565 C CA . ILE B 1 20 ? 4.488 -16.328 -27.25 1 93.5 20 ILE B CA 1
ATOM 1566 C C . ILE B 1 20 ? 5.805 -15.805 -26.672 1 93.5 20 ILE B C 1
ATOM 1568 O O . ILE B 1 20 ? 6.84 -15.836 -27.344 1 93.5 20 ILE B O 1
ATOM 1572 N N . LYS B 1 21 ? 5.668 -15.148 -25.469 1 93.25 21 LYS B N 1
ATOM 1573 C CA . LYS B 1 21 ? 6.77 -14.789 -24.578 1 93.25 21 LYS B CA 1
ATOM 1574 C C . LYS B 1 21 ? 6.68 -15.547 -23.266 1 93.25 21 LYS B C 1
ATOM 1576 O O . LYS B 1 21 ? 5.602 -15.648 -22.672 1 93.25 21 LYS B O 1
ATOM 1581 N N . TYR B 1 22 ? 7.793 -16.297 -22.984 1 93.12 22 TYR B N 1
ATOM 1582 C CA . TYR B 1 22 ? 7.75 -16.938 -21.688 1 93.12 22 TYR B CA 1
ATOM 1583 C C . TYR B 1 22 ? 9.008 -16.625 -20.875 1 93.12 22 TYR B C 1
ATOM 1585 O O . TYR B 1 22 ? 10.062 -16.359 -21.453 1 93.12 22 TYR B O 1
ATOM 1593 N N . GLY B 1 23 ? 8.867 -16.594 -19.516 1 93.88 23 GLY B N 1
ATOM 1594 C CA . GLY B 1 23 ? 9.953 -16.344 -18.594 1 93.88 23 GLY B CA 1
ATOM 1595 C C . GLY B 1 23 ? 10.367 -17.562 -17.797 1 93.88 23 GLY B C 1
ATOM 1596 O O . GLY B 1 23 ? 9.539 -18.438 -17.531 1 93.88 23 GLY B O 1
ATOM 1597 N N . VAL B 1 24 ? 11.695 -17.656 -17.562 1 95.69 24 VAL B N 1
ATOM 1598 C CA . VAL B 1 24 ? 12.242 -18.719 -16.734 1 95.69 24 VAL B CA 1
ATOM 1599 C C . VAL B 1 24 ? 12.859 -18.125 -15.469 1 95.69 24 VAL B C 1
ATOM 1601 O O . VAL B 1 24 ? 13.602 -17.141 -15.539 1 95.69 24 VAL B O 1
ATOM 1604 N N . VAL B 1 25 ? 12.453 -18.672 -14.359 1 96 25 VAL B N 1
ATOM 1605 C CA . VAL B 1 25 ? 12.984 -18.188 -13.086 1 96 25 VAL B CA 1
ATOM 1606 C C . VAL B 1 25 ? 13.297 -19.391 -12.18 1 96 25 VAL B C 1
ATOM 1608 O O . VAL B 1 25 ? 12.641 -20.422 -12.266 1 96 25 VAL B O 1
ATOM 1611 N N . SER B 1 26 ? 14.352 -19.25 -11.367 1 95.56 26 SER B N 1
ATOM 1612 C CA . SER B 1 26 ? 14.633 -20.297 -10.398 1 95.56 26 SER B CA 1
ATOM 1613 C C . SER B 1 26 ? 13.57 -20.359 -9.312 1 95.56 26 SER B C 1
ATOM 1615 O O . SER B 1 26 ? 12.953 -19.344 -8.992 1 95.56 26 SER B O 1
ATOM 1617 N N . GLU B 1 27 ? 13.312 -21.516 -8.703 1 95.5 27 GLU B N 1
ATOM 1618 C CA . GLU B 1 27 ? 12.391 -21.641 -7.582 1 95.5 27 GLU B CA 1
ATOM 1619 C C . GLU B 1 27 ? 12.797 -20.766 -6.41 1 95.5 27 GLU B C 1
ATOM 1621 O O . GLU B 1 27 ? 11.953 -20.141 -5.766 1 95.5 27 GLU B O 1
ATOM 1626 N N . GLU B 1 28 ? 14.078 -20.734 -6.184 1 95.06 28 GLU B N 1
ATOM 1627 C CA . GLU B 1 28 ? 14.578 -19.906 -5.094 1 95.06 28 GLU B CA 1
ATOM 1628 C C . GLU B 1 28 ? 14.195 -18.438 -5.293 1 95.06 28 GLU B C 1
ATOM 1630 O O . GLU B 1 28 ? 13.75 -17.766 -4.359 1 95.06 28 GLU B O 1
ATOM 1635 N N . THR B 1 29 ? 14.352 -17.938 -6.508 1 94.75 29 THR B N 1
ATOM 1636 C CA . THR B 1 29 ? 14.086 -16.531 -6.836 1 94.75 29 THR B CA 1
ATOM 1637 C C . THR B 1 29 ? 12.602 -16.219 -6.66 1 94.75 29 THR B C 1
ATOM 1639 O O . THR B 1 29 ? 12.25 -15.211 -6.043 1 94.75 29 THR B O 1
ATOM 1642 N N . ILE B 1 30 ? 11.773 -17.094 -7.16 1 96.19 30 ILE B N 1
ATOM 1643 C CA . ILE B 1 30 ? 10.352 -16.797 -7.078 1 96.19 30 ILE B CA 1
ATOM 1644 C C . ILE B 1 30 ? 9.875 -16.938 -5.633 1 96.19 30 ILE B C 1
ATOM 1646 O O . ILE B 1 30 ? 9.094 -16.125 -5.148 1 96.19 30 ILE B O 1
ATOM 1650 N N . VAL B 1 31 ? 10.352 -17.922 -4.918 1 96.44 31 VAL B N 1
ATOM 1651 C CA . VAL B 1 31 ? 9.938 -18.109 -3.529 1 96.44 31 VAL B CA 1
ATOM 1652 C C . VAL B 1 31 ? 10.367 -16.906 -2.695 1 96.44 31 VAL B C 1
ATOM 1654 O O . VAL B 1 31 ? 9.594 -16.406 -1.875 1 96.44 31 VAL B O 1
ATOM 1657 N N . LYS B 1 32 ? 11.531 -16.406 -2.916 1 94.5 32 LYS B N 1
ATOM 1658 C CA . LYS B 1 32 ? 12.016 -15.234 -2.195 1 94.5 32 LYS B CA 1
ATOM 1659 C C . LYS B 1 32 ? 11.133 -14.023 -2.463 1 94.5 32 LYS B C 1
ATOM 1661 O O . LYS B 1 32 ? 10.805 -13.273 -1.541 1 94.5 32 LYS B O 1
ATOM 1666 N N . ASP B 1 33 ? 10.758 -13.844 -3.689 1 94.88 33 ASP B N 1
ATOM 1667 C CA . ASP B 1 33 ? 9.898 -12.711 -4.031 1 94.88 33 ASP B CA 1
ATOM 1668 C C . ASP B 1 33 ? 8.508 -12.875 -3.424 1 94.88 33 ASP B C 1
ATOM 1670 O O . ASP B 1 33 ? 7.906 -11.898 -2.967 1 94.88 33 ASP B O 1
ATOM 1674 N N . LEU B 1 34 ? 8.047 -14.078 -3.355 1 96.12 34 LEU B N 1
ATOM 1675 C CA . LEU B 1 34 ? 6.719 -14.344 -2.805 1 96.12 34 LEU B CA 1
ATOM 1676 C C . LEU B 1 34 ? 6.695 -14.086 -1.302 1 96.12 34 LEU B C 1
ATOM 1678 O O . LEU B 1 34 ? 5.707 -13.57 -0.773 1 96.12 34 LEU B O 1
ATOM 1682 N N . LEU B 1 35 ? 7.754 -14.367 -0.656 1 94.19 35 LEU B N 1
ATOM 1683 C CA . LEU B 1 35 ? 7.793 -14.289 0.8 1 94.19 35 LEU B CA 1
ATOM 1684 C C . LEU B 1 35 ? 8.133 -12.883 1.267 1 94.19 35 LEU B C 1
ATOM 1686 O O . LEU B 1 35 ? 7.637 -12.43 2.301 1 94.19 35 LEU B O 1
ATOM 1690 N N . HIS B 1 36 ? 8.93 -12.203 0.389 1 92.38 36 HIS B N 1
ATOM 1691 C CA . HIS B 1 36 ? 9.516 -10.992 0.949 1 92.38 36 HIS B CA 1
ATOM 1692 C C . HIS B 1 36 ? 9.328 -9.805 0.008 1 92.38 36 HIS B C 1
ATOM 1694 O O . HIS B 1 36 ? 9.734 -8.68 0.328 1 92.38 36 HIS B O 1
ATOM 1700 N N . TRP B 1 37 ? 8.734 -9.977 -1.098 1 92.44 37 TRP B N 1
ATOM 1701 C CA . TRP B 1 37 ? 8.523 -8.93 -2.086 1 92.44 37 TRP B CA 1
ATOM 1702 C C . TRP B 1 37 ? 9.82 -8.195 -2.4 1 92.44 37 TRP B C 1
ATOM 1704 O O . TRP B 1 37 ? 9.875 -6.965 -2.381 1 92.44 37 TRP B O 1
ATOM 1714 N N . ASN B 1 38 ? 10.812 -8.977 -2.73 1 90.31 38 ASN B N 1
ATOM 1715 C CA . ASN B 1 38 ? 12.109 -8.398 -3.037 1 90.31 38 ASN B CA 1
ATOM 1716 C C . ASN B 1 38 ? 12.031 -7.434 -4.219 1 90.31 38 ASN B C 1
ATOM 1718 O O . ASN B 1 38 ? 12.75 -6.43 -4.254 1 90.31 38 ASN B O 1
ATOM 1722 N N . THR B 1 39 ? 11.266 -7.77 -5.164 1 87.38 39 THR B N 1
ATOM 1723 C CA . THR B 1 39 ? 11.055 -6.887 -6.305 1 87.38 39 THR B CA 1
ATOM 1724 C C . THR B 1 39 ? 9.562 -6.625 -6.523 1 87.38 39 THR B C 1
ATOM 1726 O O . THR B 1 39 ? 9.188 -5.672 -7.203 1 87.38 39 THR B O 1
ATOM 1729 N N . LEU B 1 40 ? 8.773 -7.496 -6.012 1 90.75 40 LEU B N 1
ATOM 1730 C CA . LEU B 1 40 ? 7.316 -7.465 -6.145 1 90.75 40 LEU B CA 1
ATOM 1731 C C . LEU B 1 40 ? 6.895 -7.738 -7.586 1 90.75 40 LEU B C 1
ATOM 1733 O O . LEU B 1 40 ? 5.707 -7.688 -7.906 1 90.75 40 LEU B O 1
ATOM 1737 N N . TYR B 1 41 ? 7.84 -8.133 -8.398 1 90 41 TYR B N 1
ATOM 1738 C CA . TYR B 1 41 ? 7.504 -8.344 -9.797 1 90 41 TYR B CA 1
ATOM 1739 C C . TYR B 1 41 ? 6.688 -9.617 -9.977 1 90 41 TYR B C 1
ATOM 1741 O O . TYR B 1 41 ? 5.562 -9.57 -10.484 1 90 41 TYR B O 1
ATOM 1749 N N . LEU B 1 42 ? 7.234 -10.742 -9.539 1 93.62 42 LEU B N 1
ATOM 1750 C CA . LEU B 1 42 ? 6.531 -12.016 -9.664 1 93.62 42 LEU B CA 1
ATOM 1751 C C . LEU B 1 42 ? 5.414 -12.117 -8.625 1 93.62 42 LEU B C 1
ATOM 1753 O O . LEU B 1 42 ? 4.316 -12.578 -8.938 1 93.62 42 LEU B O 1
ATOM 1757 N N . ALA B 1 43 ? 5.73 -11.648 -7.414 1 95.31 43 ALA B N 1
ATOM 1758 C CA . ALA B 1 43 ? 4.711 -11.633 -6.367 1 95.31 43 ALA B CA 1
ATOM 1759 C C . ALA B 1 43 ? 3.479 -10.852 -6.812 1 95.31 43 ALA B C 1
ATOM 1761 O O . ALA B 1 43 ? 2.35 -11.328 -6.68 1 95.31 43 ALA B O 1
ATOM 1762 N N . GLY B 1 44 ? 3.723 -9.68 -7.363 1 93.62 44 GLY B N 1
ATOM 1763 C CA . GLY B 1 44 ? 2.631 -8.844 -7.832 1 93.62 44 GLY B CA 1
ATOM 1764 C C . GLY B 1 44 ? 1.803 -9.492 -8.922 1 93.62 44 GLY B C 1
ATOM 1765 O O . GLY B 1 44 ? 0.577 -9.367 -8.945 1 93.62 44 GLY B O 1
ATOM 1766 N N . ARG B 1 45 ? 2.5 -10.156 -9.844 1 91.31 45 ARG B N 1
ATOM 1767 C CA . ARG B 1 45 ? 1.798 -10.867 -10.906 1 91.31 45 ARG B CA 1
ATOM 1768 C C . ARG B 1 45 ? 0.904 -11.961 -10.336 1 91.31 45 ARG B C 1
ATOM 1770 O O . ARG B 1 45 ? -0.133 -12.289 -10.922 1 91.31 45 ARG B O 1
ATOM 1777 N N . LEU B 1 46 ? 1.228 -12.445 -9.164 1 96.25 46 LEU B N 1
ATOM 1778 C CA . LEU B 1 46 ? 0.492 -13.562 -8.586 1 96.25 46 LEU B CA 1
ATOM 1779 C C . LEU B 1 46 ? -0.505 -13.078 -7.535 1 96.25 46 LEU B C 1
ATOM 1781 O O . LEU B 1 46 ? -1.102 -13.883 -6.816 1 96.25 46 LEU B O 1
ATOM 1785 N N . HIS B 1 47 ? -0.663 -11.742 -7.477 1 96 47 HIS B N 1
ATOM 1786 C CA . HIS B 1 47 ? -1.776 -11.164 -6.73 1 96 47 HIS B CA 1
ATOM 1787 C C . HIS B 1 47 ? -3.082 -11.289 -7.508 1 96 47 HIS B C 1
ATOM 1789 O O . HIS B 1 47 ? -4.164 -11.102 -6.945 1 96 47 HIS B O 1
ATOM 1795 N N . LYS B 1 48 ? -2.971 -11.508 -8.734 1 95.5 48 LYS B N 1
ATOM 1796 C CA . LYS B 1 48 ? -4.137 -11.664 -9.594 1 95.5 48 LYS B CA 1
ATOM 1797 C C . LYS B 1 48 ? -4.328 -13.125 -10.008 1 95.5 48 LYS B C 1
ATOM 1799 O O . LYS B 1 48 ? -3.381 -13.914 -9.961 1 95.5 48 LYS B O 1
ATOM 1804 N N . PRO B 1 49 ? -5.629 -13.453 -10.375 1 95.44 49 PRO B N 1
ATOM 1805 C CA . PRO B 1 49 ? -5.832 -14.828 -10.836 1 95.44 49 PRO B CA 1
ATOM 1806 C C . PRO B 1 49 ? -4.984 -15.172 -12.062 1 95.44 49 PRO B C 1
ATOM 1808 O O . PRO B 1 49 ? -4.836 -14.336 -12.961 1 95.44 49 PRO B O 1
ATOM 1811 N N . VAL B 1 50 ? -4.359 -16.359 -12 1 95 50 VAL B N 1
ATOM 1812 C CA . VAL B 1 50 ? -3.576 -16.875 -13.117 1 95 50 VAL B CA 1
ATOM 1813 C C . VAL B 1 50 ? -4.062 -18.281 -13.492 1 95 50 VAL B C 1
ATOM 1815 O O . VAL B 1 50 ? -4.695 -18.953 -12.68 1 95 50 VAL B O 1
ATOM 1818 N N . ASN B 1 51 ? -3.793 -18.578 -14.68 1 93.12 51 ASN B N 1
ATOM 1819 C CA . ASN B 1 51 ? -4.043 -19.953 -15.109 1 93.12 51 ASN B CA 1
ATOM 1820 C C . ASN B 1 51 ? -2.809 -20.844 -14.93 1 93.12 51 ASN B C 1
ATOM 1822 O O . ASN B 1 51 ? -1.804 -20.656 -15.617 1 93.12 51 ASN B O 1
ATOM 1826 N N . ILE B 1 52 ? -2.896 -21.75 -13.992 1 92.25 52 ILE B N 1
ATOM 1827 C CA . ILE B 1 52 ? -1.812 -22.703 -13.789 1 92.25 52 ILE B CA 1
ATOM 1828 C C . ILE B 1 52 ? -1.988 -23.891 -14.734 1 92.25 52 ILE B C 1
ATOM 1830 O O . ILE B 1 52 ? -2.924 -24.688 -14.578 1 92.25 52 ILE B O 1
ATOM 1834 N N . ILE B 1 53 ? -1.13 -23.984 -15.586 1 91.88 53 ILE B N 1
ATOM 1835 C CA . ILE B 1 53 ? -1.24 -25 -16.625 1 91.88 53 ILE B CA 1
ATOM 1836 C C . ILE B 1 53 ? -0.687 -26.328 -16.109 1 91.88 53 ILE B C 1
ATOM 1838 O O . ILE B 1 53 ? -1.237 -27.391 -16.406 1 91.88 53 ILE B O 1
ATOM 1842 N N . HIS B 1 54 ? 0.403 -26.312 -15.391 1 91.19 54 HIS B N 1
ATOM 1843 C CA . HIS B 1 54 ? 1.048 -27.469 -14.781 1 91.19 54 HIS B CA 1
ATOM 1844 C C . HIS B 1 54 ? 1.739 -27.094 -13.477 1 91.19 54 HIS B C 1
ATOM 1846 O O . HIS B 1 54 ? 2.326 -26.016 -13.367 1 91.19 54 HIS B O 1
ATOM 1852 N N . HIS B 1 55 ? 1.545 -27.938 -12.516 1 88.31 55 HIS B N 1
ATOM 1853 C CA . HIS B 1 55 ? 2.258 -27.688 -11.273 1 88.31 55 HIS B CA 1
ATOM 1854 C C . HIS B 1 55 ? 2.693 -28.984 -10.609 1 88.31 55 HIS B C 1
ATOM 1856 O O . HIS B 1 55 ? 2.16 -30.062 -10.922 1 88.31 55 HIS B O 1
ATOM 1862 N N . ASP B 1 56 ? 3.762 -28.844 -9.867 1 89.19 56 ASP B N 1
ATOM 1863 C CA . ASP B 1 56 ? 4.242 -29.922 -9 1 89.19 56 ASP B CA 1
ATOM 1864 C C . ASP B 1 56 ? 4.375 -29.438 -7.559 1 89.19 56 ASP B C 1
ATOM 1866 O O . ASP B 1 56 ? 5.438 -29.578 -6.949 1 89.19 56 ASP B O 1
ATOM 1870 N N . PHE B 1 57 ? 3.322 -28.906 -7.027 1 87 57 PHE B N 1
ATOM 1871 C CA . PHE B 1 57 ? 3.354 -28.266 -5.715 1 87 57 PHE B CA 1
ATOM 1872 C C . PHE B 1 57 ? 3.738 -29.281 -4.637 1 87 57 PHE B C 1
ATOM 1874 O O . PHE B 1 57 ? 4.387 -28.922 -3.652 1 87 57 PHE B O 1
ATOM 1881 N N . GLU B 1 58 ? 3.301 -30.531 -4.816 1 88.44 58 GLU B N 1
ATOM 1882 C CA . GLU B 1 58 ? 3.594 -31.594 -3.848 1 88.44 58 GLU B CA 1
ATOM 1883 C C . GLU B 1 58 ? 5.098 -31.75 -3.635 1 88.44 58 GLU B C 1
ATOM 1885 O O . GLU B 1 58 ? 5.543 -32.094 -2.543 1 88.44 58 GLU B O 1
ATOM 1890 N N . ASN B 1 59 ? 5.789 -31.375 -4.637 1 89.06 59 ASN B N 1
ATOM 1891 C CA . ASN B 1 59 ? 7.242 -31.5 -4.555 1 89.06 59 ASN B CA 1
ATOM 1892 C C . ASN B 1 59 ? 7.91 -30.172 -4.242 1 89.06 59 ASN B C 1
ATOM 1894 O O . ASN B 1 59 ? 9.141 -30.078 -4.199 1 89.06 59 ASN B O 1
ATOM 1898 N N . SER B 1 60 ? 7.137 -29.156 -4.109 1 91 60 SER B N 1
ATOM 1899 C CA . SER B 1 60 ? 7.699 -27.844 -3.775 1 91 60 SER B CA 1
A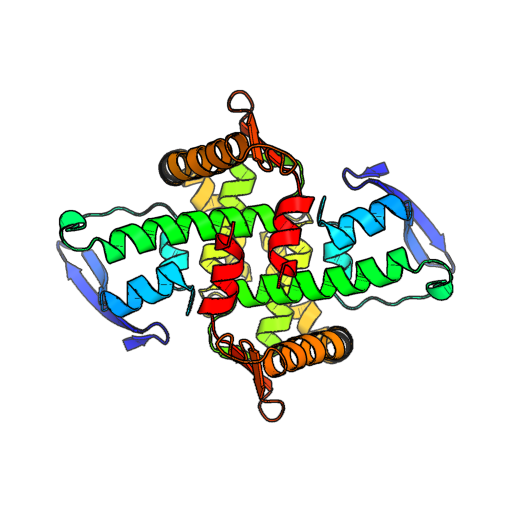TOM 1900 C C . SER B 1 60 ? 6.867 -27.141 -2.709 1 91 60 SER B C 1
ATOM 1902 O O . SER B 1 60 ? 6.203 -26.141 -2.99 1 91 60 SER B O 1
ATOM 1904 N N . LEU B 1 61 ? 7.004 -27.672 -1.502 1 92.81 61 LEU B N 1
ATOM 1905 C CA . LEU B 1 61 ? 6.242 -27.141 -0.378 1 92.81 61 LEU B CA 1
ATOM 1906 C C . LEU B 1 61 ? 6.59 -25.672 -0.138 1 92.81 61 LEU B C 1
ATOM 1908 O O . LEU B 1 61 ? 5.73 -24.891 0.271 1 92.81 61 LEU B O 1
ATOM 1912 N N . LYS B 1 62 ? 7.801 -25.328 -0.459 1 94.88 62 LYS B N 1
ATOM 1913 C CA . LYS B 1 62 ? 8.234 -23.938 -0.282 1 94.88 62 LYS B CA 1
ATOM 1914 C C . LYS B 1 62 ? 7.48 -23.016 -1.227 1 94.88 62 LYS B C 1
ATOM 1916 O O . LYS B 1 62 ? 7.109 -21.891 -0.842 1 94.88 62 LYS B O 1
ATOM 1921 N N . LEU B 1 63 ? 7.309 -23.469 -2.387 1 95.81 63 LEU B N 1
ATOM 1922 C CA . LEU B 1 63 ? 6.578 -22.672 -3.363 1 95.81 63 LEU B CA 1
ATOM 1923 C C . LEU B 1 63 ? 5.133 -22.469 -2.924 1 95.81 63 LEU B C 1
ATOM 1925 O O . LEU B 1 63 ? 4.605 -21.359 -3.01 1 95.81 63 LEU B O 1
ATOM 1929 N N . LEU B 1 64 ? 4.547 -23.531 -2.422 1 94.81 64 LEU B N 1
ATOM 1930 C CA . LEU B 1 64 ? 3.168 -23.453 -1.948 1 94.81 64 LEU B CA 1
ATOM 1931 C C . LEU B 1 64 ? 3.053 -22.5 -0.771 1 94.81 64 LEU B C 1
ATOM 1933 O O . LEU B 1 64 ? 2.139 -21.672 -0.726 1 94.81 64 LEU B O 1
ATOM 1937 N N . GLU B 1 65 ? 3.936 -22.562 0.079 1 94.56 65 GLU B N 1
ATOM 1938 C CA . GLU B 1 65 ? 3.961 -21.656 1.223 1 94.56 65 GLU B CA 1
ATOM 1939 C C . GLU B 1 65 ? 4.148 -20.219 0.776 1 94.56 65 GLU B C 1
ATOM 1941 O O . GLU B 1 65 ? 3.516 -19.312 1.318 1 94.56 65 GLU B O 1
ATOM 1946 N N . GLY B 1 6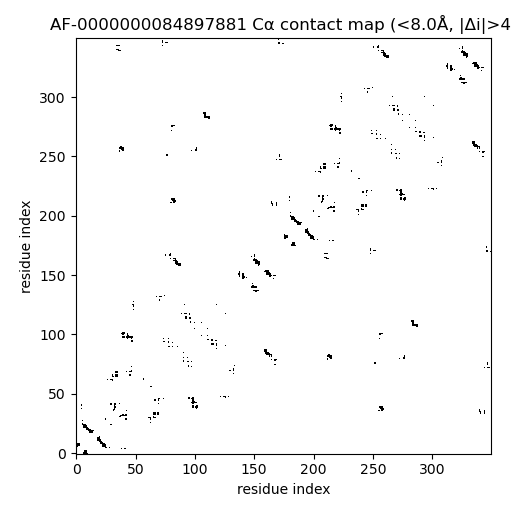6 ? 5.047 -20.047 -0.136 1 96.12 66 GLY B N 1
ATOM 1947 C CA . GLY B 1 66 ? 5.27 -18.719 -0.683 1 96.12 66 GLY B CA 1
ATOM 1948 C C . GLY B 1 66 ? 4.035 -18.141 -1.332 1 96.12 66 GLY B C 1
ATOM 1949 O O . GLY B 1 66 ? 3.727 -16.953 -1.135 1 96.12 66 GLY B O 1
ATOM 1950 N N . LEU B 1 67 ? 3.35 -18.984 -2.02 1 96.38 67 LEU B N 1
ATOM 1951 C CA . LEU B 1 67 ? 2.129 -18.547 -2.684 1 96.38 67 LEU B CA 1
ATOM 1952 C C . LEU B 1 67 ? 1.084 -18.109 -1.662 1 96.38 67 LEU B C 1
ATOM 1954 O O . LEU B 1 67 ? 0.477 -17.047 -1.806 1 96.38 67 LEU B O 1
ATOM 1958 N N . LYS B 1 68 ? 0.915 -18.891 -0.649 1 94.38 68 LYS B N 1
ATOM 1959 C CA . LYS B 1 68 ? -0.041 -18.562 0.406 1 94.38 68 LYS B CA 1
ATOM 1960 C C . LYS B 1 68 ? 0.355 -17.281 1.133 1 94.38 68 LYS B C 1
ATOM 1962 O O . LYS B 1 68 ? -0.469 -16.391 1.312 1 94.38 68 LYS B O 1
ATOM 1967 N N . SER B 1 69 ? 1.584 -17.188 1.512 1 94.25 69 SER B N 1
ATOM 1968 C CA . SER B 1 69 ? 2.086 -16.016 2.225 1 94.25 69 SER B CA 1
ATOM 1969 C C . SER B 1 69 ? 1.94 -14.75 1.386 1 94.25 69 SER B C 1
ATOM 1971 O O . SER B 1 69 ? 1.615 -13.688 1.912 1 94.25 69 SER B O 1
ATOM 1973 N N . ASN B 1 70 ? 2.193 -14.914 0.133 1 96.25 70 ASN B N 1
ATOM 1974 C CA . ASN B 1 70 ? 2.068 -13.789 -0.789 1 96.25 70 ASN B CA 1
ATOM 1975 C C . ASN B 1 70 ? 0.648 -13.234 -0.807 1 96.25 70 ASN B C 1
ATOM 1977 O O . ASN B 1 70 ? 0.453 -12.023 -0.741 1 96.25 70 ASN B O 1
ATOM 1981 N N . LEU B 1 71 ? -0.316 -14.094 -0.837 1 96.56 71 LEU B N 1
ATOM 1982 C CA . LEU B 1 71 ? -1.712 -13.672 -0.863 1 96.56 71 LEU B CA 1
A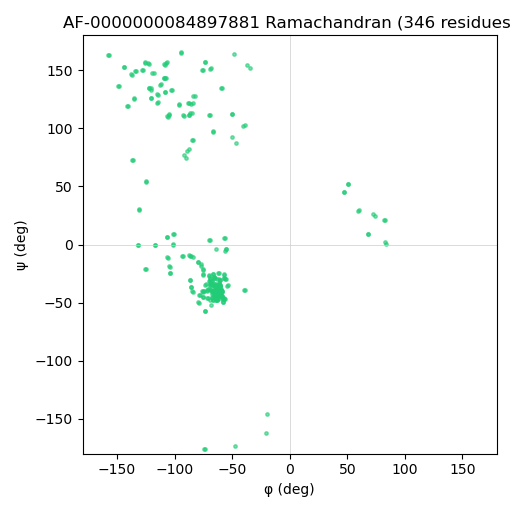TOM 1983 C C . LEU B 1 71 ? -2.113 -13.039 0.466 1 96.56 71 LEU B C 1
ATOM 1985 O O . LEU B 1 71 ? -2.82 -12.031 0.488 1 96.56 71 LEU B O 1
ATOM 1989 N N . ILE B 1 72 ? -1.634 -13.586 1.513 1 93.5 72 ILE B N 1
ATOM 1990 C CA . ILE B 1 72 ? -1.94 -13.047 2.83 1 93.5 72 ILE B CA 1
ATOM 1991 C C . ILE B 1 72 ? -1.333 -11.648 2.967 1 93.5 72 ILE B C 1
ATOM 1993 O O . ILE B 1 72 ? -2.006 -10.711 3.4 1 93.5 72 ILE B O 1
ATOM 1997 N N . SER B 1 73 ? -0.094 -11.508 2.555 1 92.62 73 SER B N 1
ATOM 1998 C CA . SER B 1 73 ? 0.576 -10.219 2.615 1 92.62 73 SER B CA 1
ATOM 1999 C C . SER B 1 73 ? -0.155 -9.172 1.772 1 92.62 73 SER B C 1
ATOM 2001 O O . SER B 1 73 ? -0.282 -8.016 2.178 1 92.62 73 SER B O 1
ATOM 2003 N N . ALA B 1 74 ? -0.57 -9.609 0.61 1 94.62 74 ALA B N 1
ATOM 2004 C CA . ALA B 1 74 ? -1.302 -8.703 -0.271 1 94.62 74 ALA B CA 1
ATOM 2005 C C . ALA B 1 74 ? -2.592 -8.219 0.386 1 94.62 74 ALA B C 1
ATOM 2007 O O . ALA B 1 74 ? -2.914 -7.027 0.337 1 94.62 74 ALA B O 1
ATOM 2008 N N . VAL B 1 75 ? -3.314 -9.117 1.057 1 93.75 75 VAL B N 1
ATOM 2009 C CA . VAL B 1 75 ? -4.562 -8.75 1.719 1 93.75 75 VAL B CA 1
ATOM 2010 C C . VAL B 1 75 ? -4.273 -7.812 2.889 1 93.75 75 VAL B C 1
ATOM 2012 O O . VAL B 1 75 ? -4.898 -6.754 3.012 1 93.75 75 VAL B O 1
ATOM 2015 N N . LEU B 1 76 ? -3.311 -8.117 3.658 1 90.56 76 LEU B N 1
ATOM 2016 C CA . LEU B 1 76 ? -3.01 -7.312 4.836 1 90.56 76 LEU B CA 1
ATOM 2017 C C . LEU B 1 76 ? -2.553 -5.914 4.434 1 90.56 76 LEU B C 1
ATOM 2019 O O . LEU B 1 76 ? -2.951 -4.926 5.055 1 90.56 76 LEU B O 1
ATOM 2023 N N . THR B 1 77 ? -1.754 -5.844 3.422 1 90.38 77 THR B N 1
ATOM 2024 C CA . THR B 1 77 ? -1.318 -4.547 2.916 1 90.38 77 THR B CA 1
ATOM 2025 C C . THR B 1 77 ? -2.506 -3.746 2.389 1 90.38 77 THR B C 1
ATOM 2027 O O . THR B 1 77 ? -2.615 -2.545 2.648 1 90.38 77 THR B O 1
ATOM 2030 N N . SER B 1 78 ? -3.396 -4.402 1.682 1 91.94 78 SER B N 1
ATOM 2031 C CA . SER B 1 78 ? -4.59 -3.742 1.159 1 91.94 78 SER B CA 1
ATOM 2032 C C . SER B 1 78 ? -5.48 -3.24 2.287 1 91.94 78 SER B C 1
ATOM 2034 O O . SER B 1 78 ? -6.051 -2.148 2.199 1 91.94 78 SER B O 1
ATOM 2036 N N . LEU B 1 79 ? -5.566 -4.062 3.344 1 90.94 79 LEU B N 1
ATOM 2037 C CA . LEU B 1 79 ? -6.391 -3.686 4.484 1 90.94 79 LEU B CA 1
ATOM 2038 C C . LEU B 1 79 ? -5.836 -2.441 5.168 1 90.94 79 LEU B C 1
ATOM 2040 O O . LEU B 1 79 ? -6.598 -1.613 5.676 1 90.94 79 LEU B O 1
ATOM 2044 N N . LEU B 1 80 ? -4.527 -2.357 5.148 1 87.75 80 LEU B N 1
ATOM 2045 C CA . LEU B 1 80 ? -3.893 -1.175 5.719 1 87.75 80 LEU B CA 1
ATOM 2046 C C . LEU B 1 80 ? -4.344 0.087 4.992 1 87.75 80 LEU B C 1
ATOM 2048 O O . LEU B 1 80 ? -4.566 1.126 5.617 1 87.75 80 LEU B O 1
ATOM 2052 N N . ILE B 1 81 ? -4.547 -0.002 3.73 1 88.31 81 ILE B N 1
ATOM 2053 C CA . ILE B 1 81 ? -4.852 1.128 2.859 1 88.31 81 ILE B CA 1
ATOM 2054 C C . ILE B 1 81 ? -6.355 1.395 2.869 1 88.31 81 ILE B C 1
ATOM 2056 O O . ILE B 1 81 ? -6.785 2.551 2.848 1 88.31 81 ILE B O 1
ATOM 2060 N N . LEU B 1 82 ? -7.168 0.428 2.932 1 90.38 82 LEU B N 1
ATOM 2061 C CA . LEU B 1 82 ? -8.617 0.522 2.826 1 90.38 82 LEU B CA 1
ATOM 2062 C C . LEU B 1 82 ? -9.227 1.06 4.117 1 90.38 82 LEU B C 1
ATOM 2064 O O . LEU B 1 82 ? -8.688 0.83 5.203 1 90.38 82 LEU B O 1
ATOM 2068 N N . PRO B 1 83 ? -10.375 1.771 4.023 1 89.56 83 PRO B N 1
ATOM 2069 C CA . PRO B 1 83 ? -11.008 2.334 5.223 1 89.56 83 PRO B CA 1
ATOM 2070 C C . PRO B 1 83 ? -11.688 1.273 6.086 1 89.56 83 PRO B C 1
ATOM 2072 O O . PRO B 1 83 ? -11.562 0.076 5.812 1 89.56 83 PRO B O 1
ATOM 2075 N N . GLU B 1 84 ? -12.32 1.751 7.094 1 89.56 84 GLU B N 1
ATOM 2076 C CA . GLU B 1 84 ? -12.969 0.862 8.055 1 89.56 84 GLU B CA 1
ATOM 2077 C C . GLU B 1 84 ? -14.039 0.004 7.387 1 89.56 84 GLU B C 1
ATOM 2079 O O . GLU B 1 84 ? -14.281 -1.129 7.805 1 89.56 84 GLU B O 1
ATOM 2084 N N . ASN B 1 85 ? -14.68 0.663 6.383 1 88.94 85 ASN B N 1
ATOM 2085 C CA . ASN B 1 85 ? -15.672 -0.05 5.586 1 88.94 85 ASN B CA 1
ATOM 2086 C C . ASN B 1 85 ? -15.32 -0.028 4.102 1 88.94 85 ASN B C 1
ATOM 2088 O O . ASN B 1 85 ? -14.938 1.013 3.564 1 88.94 85 ASN B O 1
ATOM 2092 N N . PHE B 1 86 ? -15.438 -1.214 3.471 1 91.06 86 PHE B N 1
ATOM 2093 C CA . PHE B 1 86 ? -15.133 -1.296 2.047 1 91.06 86 PHE B CA 1
ATOM 2094 C C . PHE B 1 86 ? -15.828 -2.498 1.415 1 91.06 86 PHE B C 1
ATOM 2096 O O . PHE B 1 86 ? -16.25 -3.414 2.119 1 91.06 86 PHE B O 1
ATOM 2103 N N . THR B 1 87 ? -15.938 -2.52 0.152 1 91.19 87 THR B N 1
ATOM 2104 C CA . THR B 1 87 ? -16.578 -3.605 -0.58 1 91.19 87 THR B CA 1
ATOM 2105 C C . THR B 1 87 ? -15.547 -4.625 -1.054 1 91.19 87 THR B C 1
ATOM 2107 O O . THR B 1 87 ? -14.352 -4.34 -1.067 1 91.19 87 THR B O 1
ATOM 2110 N N . GLU B 1 88 ? -16.062 -5.773 -1.453 1 91.62 88 GLU B N 1
ATOM 2111 C CA . GLU B 1 88 ? -15.203 -6.781 -2.07 1 91.62 88 GLU B CA 1
ATOM 2112 C C . GLU B 1 88 ? -14.531 -6.238 -3.328 1 91.62 88 GLU B C 1
ATOM 2114 O O . GLU B 1 88 ? -13.352 -6.508 -3.572 1 91.62 88 GLU B O 1
ATOM 2119 N N . MET B 1 89 ? -15.281 -5.492 -4.055 1 89.75 89 MET B N 1
ATOM 2120 C CA . MET B 1 89 ? -14.758 -4.895 -5.277 1 89.75 89 MET B CA 1
ATOM 2121 C C . MET B 1 89 ? -13.594 -3.955 -4.969 1 89.75 89 MET B C 1
ATOM 2123 O O . MET B 1 89 ? -12.57 -3.975 -5.652 1 89.75 89 MET B O 1
ATOM 2127 N N . GLU B 1 90 ? -13.742 -3.148 -3.934 1 89.88 90 GLU B N 1
ATOM 2128 C CA . GLU B 1 90 ? -12.68 -2.24 -3.52 1 89.88 90 GLU B CA 1
ATOM 2129 C C . GLU B 1 90 ? -11.43 -3.008 -3.094 1 89.88 90 GLU B C 1
ATOM 2131 O O . GLU B 1 90 ? -10.312 -2.58 -3.369 1 89.88 90 GLU B O 1
ATOM 2136 N N . LEU B 1 91 ? -11.695 -4.113 -2.467 1 93.31 91 LEU B N 1
ATOM 2137 C CA . LEU B 1 91 ? -10.57 -4.945 -2.055 1 93.31 91 LEU B CA 1
ATOM 2138 C C . LEU B 1 91 ? -9.805 -5.461 -3.27 1 93.31 91 LEU B C 1
ATOM 2140 O O . LEU B 1 91 ? -8.586 -5.305 -3.352 1 93.31 91 LEU B O 1
ATOM 2144 N N . TYR B 1 92 ? -10.5 -5.965 -4.23 1 93.31 92 TYR B N 1
ATOM 2145 C CA . TYR B 1 92 ? -9.844 -6.559 -5.391 1 93.31 92 TYR B CA 1
ATOM 2146 C C . TYR B 1 92 ? -9.172 -5.492 -6.242 1 93.31 92 TYR B C 1
ATOM 2148 O O . TYR B 1 92 ? -8.125 -5.742 -6.844 1 93.31 92 TYR B O 1
ATOM 2156 N N . HIS B 1 93 ? -9.703 -4.328 -6.27 1 89.94 93 HIS B N 1
ATOM 2157 C CA . HIS B 1 93 ? -9.055 -3.221 -6.961 1 89.94 93 HIS B CA 1
ATOM 2158 C C . HIS B 1 93 ? -7.73 -2.855 -6.289 1 89.94 93 HIS B C 1
ATOM 2160 O O . HIS B 1 93 ? -6.734 -2.604 -6.973 1 89.94 93 HIS B O 1
ATOM 2166 N N . THR B 1 94 ? -7.785 -2.797 -4.969 1 90.25 94 THR B N 1
ATOM 2167 C CA . THR B 1 94 ? -6.574 -2.467 -4.227 1 90.25 94 THR B CA 1
ATOM 2168 C C . THR B 1 94 ? -5.512 -3.545 -4.422 1 90.25 94 THR B C 1
ATOM 2170 O O . THR B 1 94 ? -4.34 -3.234 -4.641 1 90.25 94 THR B O 1
ATOM 2173 N N . LEU B 1 95 ? -5.914 -4.801 -4.438 1 92.5 95 LEU B N 1
ATOM 2174 C CA . LEU B 1 95 ? -5.012 -5.926 -4.645 1 92.5 95 LEU B CA 1
ATOM 2175 C C . LEU B 1 95 ? -4.383 -5.871 -6.035 1 92.5 95 LEU B C 1
ATOM 2177 O O . LEU B 1 95 ? -3.166 -6.02 -6.176 1 92.5 95 LEU B O 1
ATOM 2181 N N . ALA B 1 96 ? -5.211 -5.656 -7.023 1 89.62 96 ALA B N 1
ATOM 2182 C CA . ALA B 1 96 ? -4.715 -5.555 -8.391 1 89.62 96 ALA B CA 1
ATOM 2183 C C . ALA B 1 96 ? -3.789 -4.352 -8.555 1 89.62 96 ALA B C 1
ATOM 2185 O O . ALA B 1 96 ? -2.803 -4.41 -9.289 1 89.62 96 ALA B O 1
ATOM 2186 N N . GLY B 1 97 ? -4.117 -3.279 -7.852 1 85.19 97 GLY B N 1
ATOM 2187 C CA . GLY B 1 97 ? -3.27 -2.098 -7.879 1 85.19 97 GLY B CA 1
ATOM 2188 C C . GLY B 1 97 ? -1.89 -2.34 -7.301 1 85.19 97 GLY B C 1
ATOM 2189 O O . GLY B 1 97 ? -0.896 -1.815 -7.812 1 85.19 97 GLY B O 1
ATOM 2190 N N . LEU B 1 98 ? -1.836 -3.117 -6.273 1 86.62 98 LEU B N 1
ATOM 2191 C CA . LEU B 1 98 ? -0.567 -3.473 -5.648 1 86.62 98 LEU B CA 1
ATOM 2192 C C . LEU B 1 98 ? 0.324 -4.238 -6.621 1 86.62 98 LEU B C 1
ATOM 2194 O O . LEU B 1 98 ? 1.547 -4.078 -6.605 1 86.62 98 LEU B O 1
ATOM 2198 N N . SER B 1 99 ? -0.253 -5.055 -7.434 1 84.19 99 SER B N 1
ATOM 2199 C CA . SER B 1 99 ? 0.464 -5.859 -8.422 1 84.19 99 SER B CA 1
ATOM 2200 C C . SER B 1 99 ? 1.292 -4.977 -9.352 1 84.19 99 SER B C 1
ATOM 2202 O O . SER B 1 99 ? 2.375 -5.375 -9.789 1 84.19 99 SER B O 1
ATOM 2204 N N . TYR B 1 100 ? 0.839 -3.787 -9.539 1 76.62 100 TYR B N 1
ATOM 2205 C CA . TYR B 1 100 ? 1.494 -2.938 -10.531 1 76.62 100 TYR B CA 1
ATOM 2206 C C . TYR B 1 100 ? 2.559 -2.064 -9.883 1 76.62 100 TYR B C 1
ATOM 2208 O O . TYR B 1 100 ? 3.348 -1.416 -10.57 1 76.62 100 TYR B O 1
ATOM 2216 N N . ALA B 1 101 ? 2.555 -2.078 -8.602 1 74.19 101 ALA B N 1
ATOM 2217 C CA . ALA B 1 101 ? 3.557 -1.286 -7.891 1 74.19 101 ALA B CA 1
ATOM 2218 C C . ALA B 1 101 ? 4.957 -1.841 -8.125 1 74.19 101 ALA B C 1
ATOM 2220 O O . ALA B 1 101 ? 5.941 -1.101 -8.07 1 74.19 101 ALA B O 1
ATOM 2221 N N . GLY B 1 102 ? 5.023 -3.125 -8.43 1 67 102 GLY B N 1
ATOM 2222 C CA . GLY B 1 102 ? 6.309 -3.75 -8.688 1 67 102 GLY B CA 1
ATOM 2223 C C . GLY B 1 102 ? 6.75 -3.635 -10.133 1 67 102 GLY B C 1
ATOM 2224 O O . GLY B 1 102 ? 7.852 -4.059 -10.484 1 67 102 GLY B O 1
ATOM 2225 N N . ASP B 1 103 ? 5.844 -3.172 -10.922 1 65.44 103 ASP B N 1
ATOM 2226 C CA . ASP B 1 103 ? 6.184 -3.016 -12.328 1 65.44 103 ASP B CA 1
ATOM 2227 C C . ASP B 1 103 ? 6.785 -1.64 -12.602 1 65.44 103 ASP B C 1
ATOM 2229 O O . ASP B 1 103 ? 6.062 -0.689 -12.906 1 65.44 103 ASP B O 1
ATOM 2233 N N . PHE B 1 104 ? 8.023 -1.498 -12.312 1 54.19 104 PHE B N 1
ATOM 2234 C CA . PHE B 1 104 ? 8.766 -0.245 -12.359 1 54.19 104 PHE B CA 1
ATOM 2235 C C . PHE B 1 104 ? 8.664 0.397 -13.734 1 54.19 104 PHE B C 1
ATOM 2237 O O . PHE B 1 104 ? 8.906 1.596 -13.891 1 54.19 104 PHE B O 1
ATOM 2244 N N . ARG B 1 105 ? 8.492 -0.568 -14.82 1 49.88 105 ARG B N 1
ATOM 2245 C CA . ARG B 1 105 ? 8.344 -0.02 -16.172 1 49.88 105 ARG B CA 1
ATOM 2246 C C . ARG B 1 105 ? 7.012 0.708 -16.312 1 49.88 105 ARG B C 1
ATOM 2248 O O . ARG B 1 105 ? 6.789 1.412 -17.312 1 49.88 105 ARG B O 1
ATOM 2255 N N . MET B 1 106 ? 6.164 0.181 -15.641 1 47.59 106 MET B N 1
ATOM 2256 C CA . MET B 1 106 ? 4.809 0.666 -15.891 1 47.59 106 MET B CA 1
ATOM 2257 C C . MET B 1 106 ? 4.66 2.115 -15.445 1 47.59 106 MET B C 1
ATOM 2259 O O . MET B 1 106 ? 4.992 2.457 -14.312 1 47.59 106 MET B O 1
ATOM 2263 N N . THR B 1 107 ? 4.812 2.818 -16.531 1 43.31 107 THR B N 1
ATOM 2264 C CA . THR B 1 107 ? 4.375 4.199 -16.359 1 43.31 107 THR B CA 1
ATOM 2265 C C . THR B 1 107 ? 2.98 4.254 -15.742 1 43.31 107 THR B C 1
ATOM 2267 O O . THR B 1 107 ? 2.08 3.523 -16.156 1 43.31 107 THR B O 1
ATOM 2270 N N . PHE B 1 108 ? 2.822 4.703 -14.562 1 44.91 108 PHE B N 1
ATOM 2271 C CA . PHE B 1 108 ? 1.727 4.781 -13.602 1 44.91 108 PHE B CA 1
ATOM 2272 C C . PHE B 1 108 ? 0.412 5.094 -14.305 1 44.91 108 PHE B C 1
ATOM 2274 O O . PHE B 1 108 ? -0.635 4.551 -13.945 1 44.91 108 PHE B O 1
ATOM 2281 N N . GLY B 1 109 ? 0.248 5.945 -15.336 1 43.72 109 GLY B N 1
ATOM 2282 C CA . GLY B 1 109 ? -0.97 6.48 -15.93 1 43.72 109 GLY B CA 1
ATOM 2283 C C . GLY B 1 109 ? -1.863 5.41 -16.531 1 43.72 109 GLY B C 1
ATOM 2284 O O . GLY B 1 109 ? -3.09 5.488 -16.422 1 43.72 109 GLY B O 1
ATOM 2285 N N . GLU B 1 110 ? -1.453 4.551 -17.234 1 50.22 110 GLU B N 1
ATOM 2286 C CA . GLU B 1 110 ? -2.141 3.529 -18.016 1 50.22 110 GLU B CA 1
ATOM 2287 C C . GLU B 1 110 ? -2.799 2.488 -17.125 1 50.22 110 GLU B C 1
ATOM 2289 O O . GLU B 1 110 ? -3.764 1.834 -17.516 1 50.22 110 GLU B O 1
ATOM 2294 N N . ASP B 1 111 ? -2.732 2.674 -15.766 1 59.91 111 ASP B N 1
ATOM 2295 C CA . ASP B 1 111 ? -2.801 1.495 -14.906 1 59.91 111 ASP B CA 1
ATOM 2296 C C . ASP B 1 111 ? -4.176 1.368 -14.258 1 59.91 111 ASP B C 1
ATOM 2298 O O . ASP B 1 111 ? -4.727 0.269 -14.164 1 59.91 111 ASP B O 1
ATOM 2302 N N . ARG B 1 112 ? -4.969 2.498 -14.086 1 59.97 112 ARG B N 1
ATOM 2303 C CA . ARG B 1 112 ? -6.164 2.287 -13.273 1 59.97 112 ARG B CA 1
ATOM 2304 C C . ARG B 1 112 ? -7.27 1.628 -14.094 1 59.97 112 ARG B C 1
ATOM 2306 O O . ARG B 1 112 ? -7.957 0.726 -13.609 1 59.97 112 ARG B O 1
ATOM 2313 N N . ASN B 1 113 ? -7.473 2.246 -15.234 1 69.75 113 ASN B N 1
ATOM 2314 C CA . ASN B 1 113 ? -8.445 1.591 -16.109 1 69.75 113 ASN B CA 1
ATOM 2315 C C . ASN B 1 113 ? -8.078 0.131 -16.359 1 69.75 113 ASN B C 1
ATOM 2317 O O . ASN B 1 113 ? -8.953 -0.73 -16.422 1 69.75 113 ASN B O 1
ATOM 2321 N N . LYS B 1 114 ? -6.824 0.053 -16.422 1 74.62 114 LYS B N 1
ATOM 2322 C CA . LYS B 1 114 ? -6.359 -1.318 -16.609 1 74.62 114 LYS B CA 1
ATOM 2323 C C . LYS B 1 114 ? -6.703 -2.191 -15.406 1 74.62 114 LYS B C 1
ATOM 2325 O O . LYS B 1 114 ? -7.18 -3.316 -15.562 1 74.62 114 LYS B O 1
ATOM 2330 N N . VAL B 1 115 ? -6.625 -1.546 -14.289 1 78.81 115 VAL B N 1
ATOM 2331 C CA . VAL B 1 115 ? -6.883 -2.279 -13.055 1 78.81 115 VAL B CA 1
ATOM 2332 C C . VAL B 1 115 ? -8.367 -2.613 -12.945 1 78.81 115 VAL B C 1
ATOM 2334 O O . VAL B 1 115 ? -8.734 -3.754 -12.656 1 78.81 115 VAL B O 1
ATOM 2337 N N . SER B 1 116 ? -9.188 -1.628 -13.211 1 81.31 116 SER B N 1
ATOM 2338 C CA . SER B 1 116 ? -10.633 -1.846 -13.133 1 81.31 116 SER B CA 1
ATOM 2339 C C . SER B 1 116 ? -11.086 -2.902 -14.133 1 81.31 116 SER B C 1
ATOM 2341 O O . SER B 1 116 ? -11.922 -3.748 -13.812 1 81.31 116 SER B O 1
ATOM 2343 N N . ASN B 1 117 ? -10.508 -2.859 -15.219 1 84.19 117 ASN B N 1
ATOM 2344 C CA . ASN B 1 117 ? -10.867 -3.832 -16.25 1 84.19 117 ASN B CA 1
ATOM 2345 C C . ASN B 1 117 ? -10.453 -5.246 -15.844 1 84.19 117 ASN B C 1
ATOM 2347 O O . ASN B 1 117 ? -11.211 -6.199 -16.047 1 84.19 117 ASN B O 1
ATOM 2351 N N . ILE B 1 118 ? -9.32 -5.336 -15.289 1 85.44 118 ILE B N 1
ATOM 2352 C CA . ILE B 1 118 ? -8.805 -6.645 -14.898 1 85.44 118 ILE B CA 1
ATOM 2353 C C . ILE B 1 118 ? -9.703 -7.242 -13.812 1 85.44 118 ILE B C 1
ATOM 2355 O O . ILE B 1 118 ? -10.078 -8.414 -13.891 1 85.44 118 ILE B O 1
ATOM 2359 N N . VAL B 1 119 ? -10.133 -6.391 -12.938 1 90.5 119 VAL B N 1
ATOM 2360 C CA . VAL B 1 119 ? -10.914 -6.875 -11.812 1 90.5 119 VAL B CA 1
ATOM 2361 C C . VAL B 1 119 ? -12.328 -7.215 -12.273 1 90.5 119 VAL B C 1
ATOM 2363 O O . VAL B 1 119 ? -12.852 -8.289 -11.961 1 90.5 119 VAL B O 1
ATOM 2366 N N . SER B 1 120 ? -12.875 -6.34 -13.031 1 90.56 120 SER B N 1
ATOM 2367 C CA . SER B 1 120 ? -14.25 -6.547 -13.461 1 90.56 120 SER B CA 1
ATOM 2368 C C . SER B 1 120 ? -14.375 -7.773 -14.359 1 90.56 120 SER B C 1
ATOM 2370 O O . SER B 1 120 ? -15.352 -8.516 -14.273 1 90.56 120 SER B O 1
ATOM 2372 N N . SER B 1 121 ? -13.406 -8.023 -15.172 1 91.81 121 SER B N 1
ATOM 2373 C CA . SER B 1 121 ? -13.469 -9.133 -16.125 1 91.81 121 SER B CA 1
ATOM 2374 C C . SER B 1 121 ? -13.148 -10.461 -15.445 1 91.81 121 SER B C 1
ATOM 2376 O O . SER B 1 121 ? -13.398 -11.523 -16.016 1 91.81 121 SER B O 1
ATOM 2378 N N . ASN B 1 122 ? -12.578 -10.398 -14.242 1 93.81 122 ASN B N 1
ATOM 2379 C CA . ASN B 1 122 ? -12.141 -11.625 -13.586 1 93.81 122 ASN B CA 1
ATOM 2380 C C . ASN B 1 122 ? -12.641 -11.703 -12.141 1 93.81 122 ASN B C 1
ATOM 2382 O O . ASN B 1 122 ? -11.984 -12.297 -11.281 1 93.81 122 ASN B O 1
ATOM 2386 N N . LEU B 1 123 ? -13.773 -11.109 -11.883 1 93.81 123 LEU B N 1
ATOM 2387 C CA . LEU B 1 123 ? -14.266 -10.961 -10.516 1 93.81 123 LEU B CA 1
ATOM 2388 C C . LEU B 1 123 ? -14.414 -12.328 -9.844 1 93.81 123 LEU B C 1
ATOM 2390 O O . LEU B 1 123 ? -13.969 -12.523 -8.711 1 93.81 123 LEU B O 1
ATOM 2394 N N . ASP B 1 124 ? -15.031 -13.297 -10.547 1 95 124 ASP B N 1
ATOM 2395 C CA . ASP B 1 124 ? -15.258 -14.617 -9.969 1 95 124 ASP B CA 1
ATOM 2396 C C . ASP B 1 124 ? -13.938 -15.305 -9.641 1 95 124 ASP B C 1
ATOM 2398 O O . ASP B 1 124 ? -13.828 -16 -8.625 1 95 124 ASP B O 1
ATOM 2402 N N . HIS B 1 125 ? -12.992 -15.078 -10.445 1 96.75 125 HIS B N 1
ATOM 2403 C CA . HIS B 1 125 ? -11.688 -15.695 -10.211 1 96.75 125 HIS B CA 1
ATOM 2404 C C . HIS B 1 125 ? -10.969 -15.031 -9.047 1 96.75 125 HIS B C 1
ATOM 2406 O O . HIS B 1 125 ? -10.234 -15.688 -8.305 1 96.75 125 HIS B O 1
ATOM 2412 N N . PHE B 1 126 ? -11.164 -13.742 -8.906 1 96.5 126 PHE B N 1
ATOM 2413 C CA . PHE B 1 126 ? -10.625 -13.062 -7.73 1 96.5 126 PHE B CA 1
ATOM 2414 C C . PHE B 1 126 ? -11.258 -13.609 -6.453 1 96.5 126 PHE B C 1
ATOM 2416 O O . PHE B 1 126 ? -10.555 -13.875 -5.477 1 96.5 126 PHE B O 1
ATOM 2423 N N . LYS B 1 127 ? -12.547 -13.773 -6.496 1 94.88 127 LYS B N 1
ATOM 2424 C CA . LYS B 1 127 ? -13.25 -14.32 -5.336 1 94.88 127 LYS B CA 1
ATOM 2425 C C . LYS B 1 127 ? -12.719 -15.703 -4.969 1 94.88 127 LYS B C 1
ATOM 2427 O O . LYS B 1 127 ? -12.422 -15.969 -3.801 1 94.88 127 LYS B O 1
ATOM 2432 N N . GLN B 1 128 ? -12.547 -16.5 -5.957 1 96 128 GLN B N 1
ATOM 2433 C CA . GLN B 1 128 ? -12.055 -17.859 -5.719 1 96 128 GLN B CA 1
ATOM 2434 C C . GLN B 1 128 ? -10.641 -17.844 -5.156 1 96 128 GLN B C 1
ATOM 2436 O O . GLN B 1 128 ? -10.312 -18.609 -4.25 1 96 128 GLN B O 1
ATOM 2441 N N . LEU B 1 129 ? -9.867 -17 -5.66 1 96.81 129 LEU B N 1
ATOM 2442 C CA . LEU B 1 129 ? -8.461 -16.922 -5.266 1 96.81 129 LEU B CA 1
ATOM 2443 C C . LEU B 1 129 ? -8.328 -16.453 -3.818 1 96.81 129 LEU B C 1
ATOM 2445 O O . LEU B 1 129 ? -7.512 -17 -3.068 1 96.81 129 LEU B O 1
ATOM 2449 N N . TYR B 1 130 ? -9.18 -15.484 -3.4 1 96.25 130 TYR B N 1
ATOM 2450 C CA . TYR B 1 130 ? -8.891 -14.82 -2.133 1 96.25 130 TYR B CA 1
ATOM 2451 C C . TYR B 1 130 ? -9.859 -15.281 -1.047 1 96.25 130 TYR B C 1
ATOM 2453 O O . TYR B 1 130 ? -9.625 -15.039 0.141 1 96.25 130 TYR B O 1
ATOM 2461 N N . GLN B 1 131 ? -10.891 -15.977 -1.379 1 93.69 131 GLN B N 1
ATOM 2462 C CA . GLN B 1 131 ? -11.891 -16.391 -0.399 1 93.69 131 GLN B CA 1
ATOM 2463 C C . GLN B 1 131 ? -11.25 -17.219 0.713 1 93.69 131 GLN B C 1
ATOM 2465 O O . GLN B 1 131 ? -11.484 -16.969 1.896 1 93.69 131 GLN B O 1
ATOM 2470 N N . PRO B 1 132 ? -10.438 -18.25 0.371 1 94 132 PRO B N 1
ATOM 2471 C CA . PRO B 1 132 ? -9.836 -19.031 1.454 1 94 132 PRO B CA 1
ATOM 2472 C C . PRO B 1 132 ? -8.93 -18.188 2.352 1 94 132 PRO B C 1
ATOM 2474 O O . PRO B 1 132 ? -8.859 -18.422 3.561 1 94 132 PRO B O 1
ATOM 2477 N N . VAL B 1 133 ? -8.234 -17.266 1.8 1 93.62 133 VAL B N 1
ATOM 2478 C CA . VAL B 1 133 ? -7.332 -16.391 2.547 1 93.62 133 VAL B CA 1
ATOM 2479 C C . VAL B 1 133 ? -8.141 -15.492 3.48 1 93.62 133 VAL B C 1
ATOM 2481 O O . VAL B 1 133 ? -7.812 -15.367 4.664 1 93.62 133 VAL B O 1
ATOM 2484 N N . LEU B 1 134 ? -9.195 -14.875 2.965 1 92.31 134 LEU B N 1
ATOM 2485 C CA . LEU B 1 134 ? -10.047 -13.977 3.729 1 92.31 134 LEU B CA 1
ATOM 2486 C C . LEU B 1 134 ? -10.734 -14.711 4.875 1 92.31 134 LEU B C 1
ATOM 2488 O O . LEU B 1 134 ? -10.797 -14.203 5.996 1 92.31 134 LEU B O 1
ATOM 2492 N N . LYS B 1 135 ? -11.188 -15.898 4.566 1 89.44 135 LYS B N 1
ATOM 2493 C CA . LYS B 1 135 ? -11.805 -16.703 5.613 1 89.44 135 LYS B CA 1
ATOM 2494 C C . LYS B 1 135 ? -10.797 -17.062 6.703 1 89.44 135 LYS B C 1
ATOM 2496 O O . LYS B 1 135 ? -11.117 -17.031 7.891 1 89.44 135 LYS B O 1
ATOM 2501 N N . GLY B 1 136 ? -9.625 -17.391 6.262 1 87.81 136 GLY B N 1
ATOM 2502 C CA . GLY B 1 136 ? -8.578 -17.672 7.227 1 87.81 136 GLY B CA 1
ATOM 2503 C C . GLY B 1 136 ? -8.258 -16.5 8.125 1 87.81 136 GLY B C 1
ATOM 2504 O O . GLY B 1 136 ? -8.102 -16.656 9.336 1 87.81 136 GLY B O 1
ATOM 2505 N N . ILE B 1 137 ? -8.156 -15.344 7.562 1 86.06 137 ILE B N 1
ATOM 2506 C CA . ILE B 1 137 ? -7.84 -14.133 8.305 1 86.06 137 ILE B CA 1
ATOM 2507 C C . ILE B 1 137 ? -8.984 -13.797 9.266 1 86.06 137 ILE B C 1
ATOM 2509 O O . ILE B 1 137 ? -8.75 -13.438 10.422 1 86.06 137 ILE B O 1
ATOM 2513 N N . CYS B 1 138 ? -10.188 -13.898 8.828 1 81.44 138 CYS B N 1
ATOM 2514 C CA . CYS B 1 138 ? -11.352 -13.633 9.664 1 81.44 138 CYS B CA 1
ATOM 2515 C C . CYS B 1 138 ? -11.43 -14.617 10.828 1 81.44 138 CYS B C 1
ATOM 2517 O O . CYS B 1 138 ? -11.719 -14.227 11.961 1 81.44 138 CYS B O 1
ATOM 2519 N N . ASP B 1 139 ? -11.211 -15.891 10.484 1 79.06 139 ASP B N 1
ATOM 2520 C CA . ASP B 1 139 ? -11.266 -16.938 11.508 1 79.06 139 ASP B CA 1
ATOM 2521 C C . ASP B 1 139 ? -10.188 -16.719 12.562 1 79.06 139 ASP B C 1
ATOM 2523 O O . ASP B 1 139 ? -10.43 -16.922 13.758 1 79.06 139 ASP B O 1
ATOM 2527 N N . GLU B 1 140 ? -9.078 -16.422 12.156 1 70.94 140 GLU B N 1
ATOM 2528 C CA . GLU B 1 140 ? -7.977 -16.156 13.078 1 70.94 140 GLU B CA 1
ATOM 2529 C C . GLU B 1 140 ? -8.25 -14.922 13.938 1 70.94 140 GLU B C 1
ATOM 2531 O O . GLU B 1 140 ? -7.891 -14.891 15.117 1 70.94 140 GLU B O 1
ATOM 2536 N N . SER B 1 141 ? -8.828 -14.062 13.336 1 65.19 141 SER B N 1
ATOM 2537 C CA . SER B 1 141 ? -9.18 -12.844 14.055 1 65.19 141 SER B CA 1
ATOM 2538 C C . SER B 1 141 ? -10.211 -13.125 15.141 1 65.19 141 SER B C 1
ATOM 2540 O O . SER B 1 141 ? -10.227 -12.453 16.172 1 65.19 141 SER B O 1
ATOM 2542 N N . ASP B 1 142 ? -11.039 -14.195 14.906 1 61.53 142 ASP B N 1
ATOM 2543 C CA . ASP B 1 142 ? -12.062 -14.617 15.859 1 61.53 142 ASP B CA 1
ATOM 2544 C C . ASP B 1 142 ? -11.445 -15.414 17 1 61.53 142 ASP B C 1
ATOM 2546 O O . ASP B 1 142 ? -11.922 -15.352 18.141 1 61.53 142 ASP B O 1
ATOM 2550 N N . ARG B 1 143 ? -10.469 -16.375 16.641 1 56.84 143 ARG B N 1
ATOM 2551 C CA . ARG B 1 143 ? -9.867 -17.25 17.656 1 56.84 143 ARG B CA 1
ATOM 2552 C C . ARG B 1 143 ? -8.969 -16.453 18.594 1 56.84 143 ARG B C 1
ATOM 2554 O O . ARG B 1 143 ? -8.68 -16.891 19.703 1 56.84 143 ARG B O 1
ATOM 2561 N N . GLN B 1 144 ? -8.258 -15.773 18.094 1 49.59 144 GLN B N 1
ATOM 2562 C CA . GLN B 1 144 ? -7.363 -15.031 18.969 1 49.59 144 GLN B CA 1
ATOM 2563 C C . GLN B 1 144 ? -8.141 -14.344 20.094 1 49.59 144 GLN B C 1
ATOM 2565 O O . GLN B 1 144 ? -9.148 -13.688 19.844 1 49.59 144 GLN B O 1
ATOM 2570 N N . LYS B 1 145 ? -8.156 -15.359 21.344 1 43.59 145 LYS B N 1
ATOM 2571 C CA . LYS B 1 145 ? -8.789 -14.914 22.578 1 43.59 145 LYS B CA 1
ATOM 2572 C C . LYS B 1 145 ? -8.883 -13.391 22.641 1 43.59 145 LYS B C 1
ATOM 2574 O O . LYS B 1 145 ? -8.18 -12.695 21.906 1 43.59 145 LYS B O 1
ATOM 2579 N N . GLU B 1 146 ? -9.125 -12.812 24.047 1 42.25 146 GLU B N 1
ATOM 2580 C CA . GLU B 1 146 ? -9.047 -11.461 24.594 1 42.25 146 GLU B CA 1
ATOM 2581 C C . GLU B 1 146 ? -7.738 -10.789 24.188 1 42.25 146 GLU B C 1
ATOM 2583 O O . GLU B 1 146 ? -6.754 -11.461 23.875 1 42.25 146 GLU B O 1
ATOM 2588 N N . PRO B 1 147 ? -7.559 -9.398 24.297 1 42.22 147 PRO B N 1
ATOM 2589 C CA . PRO B 1 147 ? -8.102 -8.094 23.922 1 42.22 147 PRO B CA 1
ATOM 2590 C C . PRO B 1 147 ? -8.07 -7.855 22.422 1 42.22 147 PRO B C 1
ATOM 2592 O O . PRO B 1 147 ? -8.414 -6.766 21.953 1 42.22 147 PRO B O 1
ATOM 2595 N N . PHE B 1 148 ? -7.488 -8.812 21.641 1 43.97 148 PHE B N 1
ATOM 2596 C CA . PHE B 1 148 ? -7.387 -8.43 20.234 1 43.97 148 PHE B CA 1
ATOM 2597 C C . PHE B 1 148 ? -8.625 -8.875 19.453 1 43.97 148 PHE B C 1
ATOM 2599 O O . PHE B 1 148 ? -8.852 -10.07 19.266 1 43.97 148 PHE B O 1
ATOM 2606 N N . HIS B 1 149 ? -9.695 -8.297 19.562 1 49.69 149 HIS B N 1
ATOM 2607 C CA . HIS B 1 149 ? -10.953 -8.398 18.828 1 49.69 149 HIS B CA 1
ATOM 2608 C C . HIS B 1 149 ? -10.711 -8.625 17.344 1 49.69 149 HIS B C 1
ATOM 2610 O O . HIS B 1 149 ? -9.609 -8.375 16.844 1 49.69 149 HIS B O 1
ATOM 2616 N N . GLU B 1 150 ? -11.742 -9.266 16.672 1 63.06 150 GLU B N 1
ATOM 2617 C CA . GLU B 1 150 ? -11.938 -9.438 15.234 1 63.06 150 GLU B CA 1
ATOM 2618 C C . GLU B 1 150 ? -11.562 -8.164 14.477 1 63.06 150 GLU B C 1
ATOM 2620 O O . GLU B 1 150 ? -12.188 -7.117 14.664 1 63.06 150 GLU B O 1
ATOM 2625 N N . PHE B 1 151 ? -10.328 -8.266 13.875 1 80.31 151 PHE B N 1
ATOM 2626 C CA . PHE B 1 151 ? -10.031 -6.973 13.266 1 80.31 151 PHE B CA 1
ATOM 2627 C C . PHE B 1 151 ? -10.648 -6.887 11.867 1 80.31 151 PHE B C 1
ATOM 2629 O O . PHE B 1 151 ? -10.805 -5.793 11.32 1 80.31 151 PHE B O 1
ATOM 2636 N N . LEU B 1 152 ? -11.133 -8.062 11.414 1 85.38 152 LEU B N 1
ATOM 2637 C CA . LEU B 1 152 ? -11.789 -8.062 10.109 1 85.38 152 LEU B CA 1
ATOM 2638 C C . LEU B 1 152 ? -13.094 -8.859 10.156 1 85.38 152 LEU B C 1
ATOM 2640 O O . LEU B 1 152 ? -13.102 -10.008 10.609 1 85.38 152 LEU B O 1
ATOM 2644 N N . TYR B 1 153 ? -14.156 -8.219 9.758 1 86.81 153 TYR B N 1
ATOM 2645 C CA . TYR B 1 153 ? -15.469 -8.844 9.68 1 86.81 153 TYR B CA 1
ATOM 2646 C C . TYR B 1 153 ? -16.016 -8.797 8.258 1 86.81 153 TYR B C 1
ATOM 2648 O O . TYR B 1 153 ? -16.016 -7.742 7.621 1 86.81 153 TYR B O 1
ATOM 2656 N N . TRP B 1 154 ? -16.359 -9.938 7.801 1 86.19 154 TRP B N 1
ATOM 2657 C CA . TRP B 1 154 ? -16.891 -10.07 6.449 1 86.19 154 TRP B CA 1
ATOM 2658 C C . TRP B 1 154 ? -18.391 -10.305 6.48 1 86.19 154 TRP B C 1
ATOM 2660 O O . TRP B 1 154 ? -18.859 -11.352 6.934 1 86.19 154 TRP B O 1
ATOM 2670 N N . LYS B 1 155 ? -19.125 -9.273 6.031 1 85.44 155 LYS B N 1
ATOM 2671 C CA . LYS B 1 155 ? -20.562 -9.438 5.836 1 85.44 155 LYS B CA 1
ATOM 2672 C C . LYS B 1 155 ? -20.859 -10.055 4.473 1 85.44 155 LYS B C 1
ATOM 2674 O O . LYS B 1 155 ? -21.094 -9.336 3.496 1 85.44 155 LYS B O 1
ATOM 2679 N N . GLU B 1 156 ? -20.922 -11.367 4.406 1 79 156 GLU B N 1
ATOM 2680 C CA . GLU B 1 156 ? -21 -12.102 3.148 1 79 156 GLU B CA 1
ATOM 2681 C C . GLU B 1 156 ? -22.281 -11.758 2.391 1 79 156 GLU B C 1
ATOM 2683 O O . GLU B 1 156 ? -22.281 -11.695 1.159 1 79 156 GLU B O 1
ATOM 2688 N N . SER B 1 157 ? -23.328 -11.422 3.104 1 82.56 157 SER B N 1
ATOM 2689 C CA . SER B 1 157 ? -24.609 -11.125 2.484 1 82.56 157 SER B CA 1
ATOM 2690 C C . SER B 1 157 ? -24.578 -9.812 1.715 1 82.56 157 SER B C 1
ATOM 2692 O O . SER B 1 157 ? -25.25 -9.656 0.7 1 82.56 157 SER B O 1
ATOM 2694 N N . SER B 1 158 ? -23.75 -8.883 2.057 1 83 158 SER B N 1
ATOM 2695 C CA . SER B 1 158 ? -23.734 -7.562 1.447 1 83 158 SER B CA 1
ATOM 2696 C C . SER B 1 158 ? -22.406 -7.301 0.735 1 83 158 SER B C 1
ATOM 2698 O O . SER B 1 158 ? -22.219 -6.238 0.137 1 83 158 SER B O 1
ATOM 2700 N N . ASP B 1 159 ? -21.453 -8.188 0.723 1 86.94 159 ASP B N 1
ATOM 2701 C CA . ASP B 1 159 ? -20.141 -8.062 0.112 1 86.94 159 ASP B CA 1
ATOM 2702 C C . ASP B 1 159 ? -19.375 -6.891 0.715 1 86.94 159 ASP B C 1
ATOM 2704 O O . ASP B 1 159 ? -18.672 -6.172 0.002 1 86.94 159 ASP B O 1
ATOM 2708 N N . ILE B 1 160 ? -19.703 -6.621 2.002 1 90.44 160 ILE B N 1
ATOM 2709 C CA . ILE B 1 160 ? -19.062 -5.516 2.699 1 90.44 160 ILE B CA 1
ATOM 2710 C C . ILE B 1 160 ? -18.172 -6.059 3.809 1 90.44 160 ILE B C 1
ATOM 2712 O O . ILE B 1 160 ? -18.531 -7.012 4.5 1 90.44 160 ILE B O 1
ATOM 2716 N N . PHE B 1 161 ? -17.047 -5.473 3.879 1 91.31 161 PHE B N 1
ATOM 2717 C CA . PHE B 1 161 ? -16.125 -5.781 4.961 1 91.31 161 PHE B CA 1
ATOM 2718 C C . PHE B 1 161 ? -16.062 -4.637 5.965 1 91.31 161 PHE B C 1
ATOM 2720 O O . PHE B 1 161 ? -16.188 -3.467 5.59 1 91.31 161 PHE B O 1
ATOM 2727 N N . GLU B 1 162 ? -15.938 -5.043 7.238 1 90.88 162 GLU B N 1
ATOM 2728 C CA . GLU B 1 162 ? -15.633 -4.109 8.32 1 90.88 162 GLU B CA 1
ATOM 2729 C C . GLU B 1 162 ? -14.336 -4.492 9.031 1 90.88 162 GLU B C 1
ATOM 2731 O O . GLU B 1 162 ? -14.078 -5.672 9.266 1 90.88 162 GLU B O 1
ATOM 2736 N N . GLN B 1 163 ? -13.547 -3.502 9.242 1 90.19 163 GLN B N 1
ATOM 2737 C CA . GLN B 1 163 ? -12.297 -3.812 9.914 1 90.19 163 GLN B CA 1
ATOM 2738 C C . GLN B 1 163 ? -12.008 -2.809 11.031 1 90.19 163 GLN B C 1
ATOM 2740 O O . GLN B 1 163 ? -12.453 -1.66 10.969 1 90.19 163 GLN B O 1
ATOM 2745 N N . ASP B 1 164 ? -11.328 -3.291 12.047 1 88.25 164 ASP B N 1
ATOM 2746 C CA . ASP B 1 164 ? -10.727 -2.438 13.07 1 88.25 164 ASP B CA 1
ATOM 2747 C C . ASP B 1 164 ? -9.328 -1.984 12.656 1 88.25 164 ASP B C 1
ATOM 2749 O O . ASP B 1 164 ? -8.391 -2.781 12.656 1 88.25 164 ASP B O 1
ATOM 2753 N N . LYS B 1 165 ? -9.172 -0.724 12.383 1 87.94 165 LYS B N 1
ATOM 2754 C CA . LYS B 1 165 ? -7.949 -0.186 11.805 1 87.94 165 LYS B CA 1
ATOM 2755 C C . LYS B 1 165 ? -6.836 -0.099 12.844 1 87.94 165 LYS B C 1
ATOM 2757 O O . LYS B 1 165 ? -5.652 -0.097 12.492 1 87.94 165 LYS B O 1
ATOM 2762 N N . SER B 1 166 ? -7.188 -0.079 14.078 1 82.88 166 SER B N 1
ATOM 2763 C CA . SER B 1 166 ? -6.188 0.107 15.125 1 82.88 166 SER B CA 1
ATOM 2764 C C . SER B 1 166 ? -5.258 -1.097 15.219 1 82.88 166 SER B C 1
ATOM 2766 O O . SER B 1 166 ? -4.059 -0.942 15.461 1 82.88 166 SER B O 1
ATOM 2768 N N . GLN B 1 167 ? -5.738 -2.191 14.938 1 77.38 167 GLN B N 1
ATOM 2769 C CA . GLN B 1 167 ? -4.938 -3.404 15.062 1 77.38 167 GLN B CA 1
ATOM 2770 C C . GLN B 1 167 ? -3.922 -3.514 13.93 1 77.38 167 GLN B C 1
ATOM 2772 O O . GLN B 1 167 ? -2.773 -3.9 14.156 1 77.38 167 GLN B O 1
ATOM 2777 N N . LEU B 1 168 ? -4.352 -3.152 12.773 1 77.06 168 LEU B N 1
ATOM 2778 C CA . LEU B 1 168 ? -3.482 -3.277 11.609 1 77.06 168 LEU B CA 1
ATOM 2779 C C . LEU B 1 168 ? -2.352 -2.254 11.664 1 77.06 168 LEU B C 1
ATOM 2781 O O . LEU B 1 168 ? -1.204 -2.574 11.344 1 77.06 168 LEU B O 1
ATOM 2785 N N . THR B 1 169 ? -2.68 -1.074 12.117 1 78.94 169 THR B N 1
ATOM 2786 C CA . THR B 1 169 ? -1.662 -0.032 12.188 1 78.94 169 THR B CA 1
ATOM 2787 C C . THR B 1 169 ? -0.625 -0.357 13.258 1 78.94 169 THR B C 1
ATOM 2789 O O . THR B 1 169 ? 0.55 -0.009 13.117 1 78.94 169 THR B O 1
ATOM 2792 N N . GLN B 1 170 ? -1.077 -1.041 14.211 1 75.06 170 GLN B N 1
ATOM 2793 C CA . GLN B 1 170 ? -0.157 -1.466 15.266 1 75.06 170 GLN B CA 1
ATOM 2794 C C . GLN B 1 170 ? 0.885 -2.439 14.719 1 75.06 170 GLN B C 1
ATOM 2796 O O . GLN B 1 170 ? 2.014 -2.488 15.211 1 75.06 170 GLN B O 1
ATOM 2801 N N . LEU B 1 171 ? 0.439 -3.119 13.727 1 72.62 171 LEU B N 1
ATOM 2802 C CA . LEU B 1 171 ? 1.376 -4.047 13.102 1 72.62 171 LEU B CA 1
ATOM 2803 C C . LEU B 1 171 ? 2.574 -3.301 12.523 1 72.62 171 LEU B C 1
ATOM 2805 O O . LEU B 1 171 ? 3.701 -3.801 12.562 1 72.62 171 LEU B O 1
ATOM 2809 N N . LEU B 1 172 ? 2.371 -2.105 12.055 1 72.31 172 LEU B N 1
ATOM 2810 C CA . LEU B 1 172 ? 3.434 -1.303 11.461 1 72.31 172 LEU B CA 1
ATOM 2811 C C . LEU B 1 172 ? 4.355 -0.735 12.539 1 72.31 172 LEU B C 1
ATOM 2813 O O . LEU B 1 172 ? 5.535 -0.485 12.281 1 72.31 172 LEU B O 1
ATOM 2817 N N . HIS B 1 173 ? 3.754 -0.585 13.758 1 69.56 173 HIS B N 1
ATOM 2818 C CA . HIS B 1 173 ? 4.504 0.141 14.781 1 69.56 173 HIS B CA 1
ATOM 2819 C C . HIS B 1 173 ? 5.09 -0.811 15.82 1 69.56 173 HIS B C 1
ATOM 2821 O O . HIS B 1 173 ? 5.762 -0.377 16.75 1 69.56 173 HIS B O 1
ATOM 2827 N N . LEU B 1 174 ? 4.66 -2.053 16.016 1 55 174 LEU B N 1
ATOM 2828 C CA . LEU B 1 174 ? 5.051 -3.031 17.016 1 55 174 LEU B CA 1
ATOM 2829 C C . LEU B 1 174 ? 6.555 -3.285 16.984 1 55 174 LEU B C 1
ATOM 2831 O O . LEU B 1 174 ? 7.109 -3.893 17.906 1 55 174 LEU B O 1
ATOM 2835 N N . ASN B 1 175 ? 7.41 -2.58 16.203 1 45.41 175 ASN B N 1
ATOM 2836 C CA . ASN B 1 175 ? 8.797 -2.84 16.578 1 45.41 175 ASN B CA 1
ATOM 2837 C C . ASN B 1 175 ? 9.43 -1.637 17.266 1 45.41 175 ASN B C 1
ATOM 2839 O O . ASN B 1 175 ? 9.125 -0.491 16.938 1 45.41 175 ASN B O 1
#

Nearest PDB structures (foldseek):
  6ig4-assembly1_B  TM=7.469E-01  e=5.231E-09  Schizosaccharomyces pombe 972h-
  6ig4-assembly1_A  TM=7.200E-01  e=4.494E-09  Schizosaccharomyces pombe 972h-
  6ig2-assembly1_B  TM=7.372E-01  e=2.049E-08  Schizosaccharomyces pombe 972h-
  6ig2-assembly2_D  TM=7.380E-01  e=3.071E-08  Schizosaccharomyces pombe 972h-
  7ecd-assembly1_A  TM=8.684E-01  e=2.042E-06  Firmicutes bacterium CAG:884

pLDDT: mean 84.16, std 14.78, range [42.0, 96.81]

Sequence (350 aa):
TITGAGIYYNTGIQLEGRVIKYGVVSEETIVKDLLHWNTLYLAGRLHKPVNIIHHDFENSLKLLEGLKSNLISAVLTSLLILPENFTEMELYHTLAGLSYAGDFRMTFGEDRNKVSNIVSSNLDHFKQLYQPVLKGICDESDRQKEPFHEFLYWKESSDIFEQDKSQLTQLLHLNTITGAGIYYNTGIQLEGRVIKYGVVSEETIVKDLLHWNTLYLAGRLHKPVNIIHHDFENSLKLLEGLKSNLISAVLTSLLILPENFTEMELYHTLAGLSYAGDFRMTFGEDRNKVSNIVSSNLDHFKQLYQPVLKGICDESDRQKEPFHEFLYWKESSDIFEQDKSQLTQLLHLN

Secondary structure (DSSP, 8-state):
-B-TTS-EEEEEEEETTEEEEEEE--HHHHHHHHHH-SSSHHHHHTTS--------GGG-HHHHHHHHHHHHHHHHHHHHHS-SEEEHHHHHHHHHHHHHHT-TTS-GGGHHHHHHHHHHHTHHHHHHHHHHHHHHHHHHHHHS-TTS--SEEEETTTTEEEE-HHHHHHHHH--/-B-TTS-EEEEEEEETTEEEEEEE--HHHHHHHHHH-SSSHHHHHTTS--------GGG-HHHHHHHHHHHHHHHHHHHHHS-SEEEHHHHHHHHHHHHHHT-TTS-GGGHHHHHHHHHHHTHHHHHHHHHHHHHHHHHHHHHS-TTS--SEEEETTTTEEEE-HHHHHHHHH--

Solvent-accessible surface area (backbone atoms only — not comparable to full-atom values): 18927 Å² total; per-residue (Å²): 92,76,46,100,76,60,32,39,48,47,71,78,38,79,51,96,92,36,77,41,71,51,71,47,64,53,68,68,58,53,29,47,19,21,59,28,26,43,43,17,47,68,35,18,60,63,58,42,78,75,86,80,85,76,83,63,54,91,80,29,61,63,50,51,50,16,54,52,46,31,51,48,49,46,50,52,55,36,55,59,52,41,36,36,62,45,40,55,66,57,49,48,42,44,33,44,50,53,22,49,62,25,36,79,78,55,63,57,44,70,42,32,61,48,34,52,48,53,40,68,76,36,46,71,49,43,48,64,68,42,46,66,54,52,51,48,53,32,50,50,23,62,58,49,62,82,96,54,64,55,36,44,44,76,41,76,92,72,46,35,36,40,40,44,39,61,62,57,43,42,40,77,56,74,114,91,76,45,100,77,62,32,39,47,47,70,80,39,79,51,96,93,36,78,40,71,51,72,46,63,53,68,68,58,54,31,47,19,20,57,26,25,44,42,17,48,68,34,18,60,63,57,41,77,74,86,79,88,78,82,62,53,91,80,30,60,62,50,52,48,13,53,53,47,32,49,49,52,45,49,52,55,36,53,59,52,41,36,35,63,45,39,54,67,56,49,48,43,44,33,46,47,54,22,50,63,25,37,79,80,53,64,57,45,71,42,32,60,49,33,53,49,54,38,68,76,36,46,72,47,43,48,64,67,42,46,65,54,52,49,49,52,32,49,48,21,61,58,47,62,89,90,53,63,56,37,44,43,75,42,76,92,73,45,35,37,40,41,45,40,63,62,57,43,41,40,78,56,74,116

Radius of gyration: 21.13 Å; Cα contacts (8 Å, |Δi|>4): 481; chains: 2; bounding box: 50×70×59 Å

Foldseek 3Di:
DQDPQQWDKDFQDDDPNDTDIDIDHDLVSLLCCLQPVPLLQNLLVLLADDDDPDDDCVVPVSSVVSSLNSNLVLQLVLLLVDDQKDALLSSQLSSNVSSCVSVPPDPNVVPNVVSNVRCVVCVVSNCVSCVVVLVVLQVVQVPPDPDRHRQWDAPPVRRMIGGNNVVSVVVVVVD/DQDPQQWDKDFQDDDPNDTDIDIDHDPVSLLCCLQPVPLLQNLLVLLADDDDPDDDCVVVVSSVVSSLNSNLVLQLVLVLVDDQKDALLSSQLSSNLSSCVSVPPDPNVVPNVVSNVRCVVCVVSNCVSCVVVLVVLQVVQPPPDPDRHRQWDAPPVVRMIGGNNVVSVVVVVVD

Organism: Ciona savignyi (NCBI:txid51511)